Protein 2P3F (pdb70)

Sequence (360 aa):
IVGGQECKDGECPWQALLINEENEGFCGGTILSEFYILTAAHCLYQAKRFKVRVGDRNTEQEEGGEAVHEVEVVIKHNRFTKETYDFDIAVLRLKTPITFRMNVAPACLPERDWAESTLMTQKTGIVSGFGRTHEKGRQSTRLKMLEVPYVDRNSCKLSSSFIITQNMFCAGYDTKQEDACQGDSGGPHVTRFKDTYFVTGIVSWGEGCARKGKYGIYTKVTAFLKWIDRSMKTRLCSLDNGDCDQFCHEEQNSVVCSCARGYTLADNGKACIPTGPYPCGKQTLEYPECGENEWLDDCGTQKPCEAKCNEEPPEEEDPICRSRGCLLPPACVCKDGFYRDTVIGDCVREEECDQHEIIH

B-factor: mean 32.91, std 21.85, range [10.0, 100.0]

Foldseek 3Di:
DADDFFQPWLRQAQKKFKADPVRDGFEIWGNAFFFKTKFFLPSCPVPDFIWMWGQDFFQVDDDPRIDIFGFPDKARPVVADPVARFSRIIMTTTPGTDDADTSHDGAAADDLVCCVPPFLPDQWWKAKFQQAHFLPGGGHRGIGIHIWGFADVVLQVVLDPGDDDPQKGWIHDLADQDAGYGSRGGTFGWTDDPPGTHGQWTQTAWDGGNPHSHTGMTGGVSVCSVVVVVSVVVD/DCPVPNLLAPDNWDDDPNHTAHDDDPQWGADPVRRYTHRPDDCRPDDDPVD/DDDDDDFWAKDQQPLQQQQAQAQVHDDDPDGDCSNVDPDSHHGIDTHGDPQFHQQPPVRGTHHRVPNDDDDDDD

Structure (mmCIF, N/CA/C/O backbone):
data_2P3F
#
_entry.id   2P3F
#
_cell.length_a   137.170
_cell.length_b   137.170
_cell.length_c   167.670
_cell.angle_alpha   90.00
_cell.angle_beta   90.00
_cell.angle_gamma   120.00
#
_symmetry.space_group_name_H-M   'P 61 2 2'
#
loop_
_entity.id
_entity.type
_entity.pdbx_description
1 polymer 'Coagulation factor X'
2 polymer 'Coagulation factor X'
3 polymer 'Anti-coagulant protein 5'
4 non-polymer 'SODIUM ION'
5 water water
#
loop_
_atom_site.group_PDB
_atom_site.id
_atom_site.type_symbol
_atom_site.label_atom_id
_atom_site.label_alt_id
_atom_site.label_comp_id
_atom_site.label_asym_id
_atom_site.label_entity_id
_atom_site.label_seq_id
_atom_site.pdbx_PDB_ins_code
_atom_site.Cartn_x
_atom_site.Cartn_y
_atom_site.Cartn_z
_atom_site.occupancy
_atom_site.B_iso_or_equiv
_atom_site.auth_seq_id
_atom_site.auth_comp_id
_atom_site.auth_asym_id
_atom_site.auth_atom_id
_atom_site.pdbx_PDB_model_num
ATOM 1 N N . ILE A 1 1 ? 48.740 61.178 77.494 1.00 15.02 16 ILE H N 1
ATOM 2 C CA . ILE A 1 1 ? 49.280 60.299 76.368 1.00 11.09 16 ILE H CA 1
ATOM 3 C C . ILE A 1 1 ? 48.242 60.094 75.246 1.00 10.00 16 ILE H C 1
ATOM 4 O O . ILE A 1 1 ? 47.072 60.192 75.489 1.00 10.00 16 ILE H O 1
ATOM 9 N N . VAL A 1 2 ? 48.648 59.855 74.008 1.00 11.39 17 VAL H N 1
ATOM 10 C CA . VAL A 1 2 ? 47.634 59.567 72.969 1.00 12.61 17 VAL H CA 1
ATOM 11 C C . VAL A 1 2 ? 47.706 58.073 72.594 1.00 14.97 17 VAL H C 1
ATOM 12 O O . VAL A 1 2 ? 48.547 57.604 71.755 1.00 10.54 17 VAL H O 1
ATOM 16 N N . GLY A 1 3 ? 46.831 57.333 73.278 1.00 15.88 18 GLY H N 1
ATOM 17 C CA . GLY A 1 3 ? 46.710 55.923 73.062 1.00 16.64 18 GLY H CA 1
ATOM 18 C C . GLY A 1 3 ? 47.823 55.008 73.509 1.00 19.83 18 GLY H C 1
ATOM 19 O O . GLY A 1 3 ? 48.873 54.912 72.846 1.00 26.96 18 GLY H O 1
ATOM 20 N N . GLY A 1 4 ? 47.598 54.314 74.610 1.00 12.92 19 GLY H N 1
ATOM 21 C CA . GLY A 1 4 ? 48.581 53.368 75.070 1.00 14.45 19 GLY H CA 1
ATOM 22 C C . GLY A 1 4 ? 47.735 52.587 76.033 1.00 16.78 19 GLY H C 1
ATOM 23 O O . GLY A 1 4 ? 46.945 51.718 75.621 1.00 22.41 19 GLY H O 1
ATOM 24 N N . GLN A 1 5 ? 47.830 52.902 77.312 1.00 11.71 20 GLN H N 1
ATOM 25 C CA . GLN A 1 5 ? 47.018 52.165 78.238 1.00 13.34 20 GLN H CA 1
ATOM 26 C C . GLN A 1 5 ? 47.306 52.649 79.626 1.00 18.44 20 GLN H C 1
ATOM 27 O O . GLN A 1 5 ? 48.367 53.243 79.859 1.00 22.67 20 GLN H O 1
ATOM 33 N N . GLU A 1 6 ? 46.391 52.418 80.557 1.00 16.84 21 GLU H N 1
ATOM 34 C CA . GLU A 1 6 ? 46.661 52.857 81.892 1.00 17.53 21 GLU H CA 1
ATOM 35 C C . GLU A 1 6 ? 47.751 51.976 82.402 1.00 17.47 21 GLU H C 1
ATOM 36 O O . GLU A 1 6 ? 47.852 50.827 81.992 1.00 17.11 21 GLU H O 1
ATOM 42 N N . CYS A 1 7 ? 48.581 52.537 83.278 1.00 17.64 22 CYS H N 1
ATOM 43 C CA . CYS A 1 7 ? 49.662 51.820 83.922 1.00 16.82 22 CYS H CA 1
ATOM 44 C C . CYS A 1 7 ? 48.937 51.033 84.932 1.00 17.92 22 CYS H C 1
ATOM 45 O O . CYS A 1 7 ? 48.143 51.605 85.666 1.00 22.27 22 CYS H O 1
ATOM 48 N N . LYS A 1 8 ? 49.186 49.744 85.013 1.00 18.31 23 LYS H N 1
ATOM 49 C CA . LYS A 1 8 ? 48.489 48.994 86.015 1.00 20.92 23 LYS H CA 1
ATOM 50 C C . LYS A 1 8 ? 49.108 49.372 87.363 1.00 19.20 23 LYS H C 1
ATOM 51 O O . LYS A 1 8 ? 50.096 50.111 87.414 1.00 19.18 23 LYS H O 1
ATOM 57 N N . ASP A 1 9 ? 48.535 48.921 88.466 1.00 18.86 24 ASP H N 1
ATOM 58 C CA . ASP A 1 9 ? 49.117 49.287 89.740 1.00 21.72 24 ASP H CA 1
ATOM 59 C C . ASP A 1 9 ? 50.517 48.693 89.837 1.00 20.14 24 ASP H C 1
ATOM 60 O O . ASP A 1 9 ? 50.741 47.546 89.422 1.00 19.46 24 ASP H O 1
ATOM 65 N N . GLY A 1 10 ? 51.467 49.461 90.363 1.00 17.19 25 GLY H N 1
ATOM 66 C CA . GLY A 1 10 ? 52.819 48.937 90.456 1.00 17.56 25 GLY H CA 1
ATOM 67 C C . GLY A 1 10 ? 53.600 49.207 89.178 1.00 19.86 25 GLY H C 1
ATOM 68 O O . GLY A 1 10 ? 54.817 49.383 89.192 1.00 18.58 25 GLY H O 1
ATOM 69 N N . GLU A 1 11 ? 52.887 49.263 88.061 1.00 22.63 26 GLU H N 1
ATOM 70 C CA . GLU A 1 11 ? 53.477 49.527 86.733 1.00 23.38 26 GLU H CA 1
ATOM 71 C C . GLU A 1 11 ? 54.341 50.774 86.435 1.00 21.49 26 GLU H C 1
ATOM 72 O O . GLU A 1 11 ? 55.411 50.616 85.864 1.00 19.39 26 GLU H O 1
ATOM 78 N N . CYS A 1 12 ? 53.851 51.991 86.742 1.00 18.41 27 CYS H N 1
ATOM 79 C CA . CYS A 1 12 ? 54.606 53.235 86.480 1.00 13.18 27 CYS H CA 1
ATOM 80 C C . CYS A 1 12 ? 54.957 54.002 87.769 1.00 13.47 27 CYS H C 1
ATOM 81 O O . CYS A 1 12 ? 54.645 55.174 87.925 1.00 12.59 27 CYS H O 1
ATOM 84 N N . PRO A 1 13 ? 55.703 53.355 88.671 1.00 14.22 28 PRO H N 1
ATOM 85 C CA . PRO A 1 13 ? 56.061 53.973 89.935 1.00 10.81 28 PRO H CA 1
ATOM 86 C C . PRO A 1 13 ? 57.006 55.152 89.941 1.00 11.42 28 PRO H C 1
ATOM 87 O O . PRO A 1 13 ? 57.029 55.878 90.905 1.00 16.01 28 PRO H O 1
ATOM 91 N N . TRP A 1 14 ? 57.792 55.386 88.909 1.00 11.24 29 TRP H N 1
ATOM 92 C CA . TRP A 1 14 ? 58.698 56.512 88.991 1.00 10.00 29 TRP H CA 1
ATOM 93 C C . TRP A 1 14 ? 58.024 57.726 88.509 1.00 10.00 29 TRP H C 1
ATOM 94 O O . TRP A 1 14 ? 58.586 58.782 88.459 1.00 12.86 29 TRP H O 1
ATOM 105 N N . GLN A 1 15 ? 56.773 57.584 88.174 1.00 11.02 30 GLN H N 1
ATOM 106 C CA . GLN A 1 15 ? 56.012 58.720 87.664 1.00 14.45 30 GLN H CA 1
ATOM 107 C C . GLN A 1 15 ? 55.717 59.824 88.691 1.00 12.29 30 GLN H C 1
ATOM 108 O O . GLN A 1 15 ? 55.296 59.522 89.779 1.00 18.89 30 GLN H O 1
ATOM 114 N N . ALA A 1 16 ? 55.932 61.088 88.371 1.00 10.00 31 ALA H N 1
ATOM 115 C CA . ALA A 1 16 ? 55.603 62.157 89.318 1.00 10.53 31 ALA H CA 1
ATOM 116 C C . ALA A 1 16 ? 54.729 63.138 88.562 1.00 14.70 31 ALA H C 1
ATOM 117 O O . ALA A 1 16 ? 54.841 63.261 87.313 1.00 15.82 31 ALA H O 1
ATOM 119 N N . LEU A 1 17 ? 53.856 63.834 89.298 1.00 13.35 32 LEU H N 1
ATOM 120 C CA . LEU A 1 17 ? 52.977 64.820 88.696 1.00 11.44 32 LEU H CA 1
ATOM 121 C C . LEU A 1 17 ? 53.284 66.144 89.353 1.00 13.11 32 LEU H C 1
ATOM 122 O O . LEU A 1 17 ? 53.272 66.237 90.568 1.00 15.70 32 LEU H O 1
ATOM 127 N N . LEU A 1 18 ? 53.629 67.157 88.573 1.00 14.88 33 LEU H N 1
ATOM 128 C CA . LEU A 1 18 ? 53.872 68.468 89.148 1.00 16.75 33 LEU H CA 1
ATOM 129 C C . LEU A 1 18 ? 52.494 69.059 89.225 1.00 20.27 33 LEU H C 1
ATOM 130 O O . LEU A 1 18 ? 51.767 68.913 88.269 1.00 22.50 33 LEU H O 1
ATOM 135 N N . ILE A 1 19 ? 52.099 69.687 90.337 1.00 23.54 34 ILE H N 1
ATOM 136 C CA . ILE A 1 19 ? 50.762 70.329 90.365 1.00 25.33 34 ILE H CA 1
ATOM 137 C C . ILE A 1 19 ? 50.705 71.820 90.762 1.00 25.49 34 ILE H C 1
ATOM 138 O O . ILE A 1 19 ? 51.438 72.266 91.628 1.00 27.38 34 ILE H O 1
ATOM 143 N N . ASN A 1 20 ? 49.830 72.570 90.093 1.00 29.53 35 ASN H N 1
ATOM 144 C CA . ASN A 1 20 ? 49.623 74.018 90.310 1.00 33.31 35 ASN H CA 1
ATOM 145 C C . ASN A 1 20 ? 48.941 74.299 91.626 1.00 37.60 35 ASN H C 1
ATOM 146 O O . ASN A 1 20 ? 48.447 73.385 92.325 1.00 35.16 35 ASN H O 1
ATOM 151 N N . GLU A 1 21 ? 48.845 75.599 91.894 1.00 43.43 36 GLU H N 1
ATOM 152 C CA . GLU A 1 21 ? 48.239 76.093 93.127 1.00 50.82 36 GLU H CA 1
ATOM 153 C C . GLU A 1 21 ? 46.770 75.658 93.254 1.00 48.55 36 GLU H C 1
ATOM 154 O O . GLU A 1 21 ? 46.132 75.894 94.287 1.00 50.32 36 GLU H O 1
ATOM 160 N N . GLU A 1 22 ? 46.245 75.011 92.221 1.00 44.46 37 GLU H N 1
ATOM 161 C CA . GLU A 1 22 ? 44.862 74.579 92.238 1.00 44.41 37 GLU H CA 1
ATOM 162 C C . GLU A 1 22 ? 44.811 73.091 92.148 1.00 41.60 37 GLU H C 1
ATOM 163 O O . GLU A 1 22 ? 43.753 72.516 91.870 1.00 39.81 37 GLU H O 1
ATOM 169 N N . ASN A 1 23 ? 45.960 72.461 92.351 1.00 37.41 38 ASN H N 1
ATOM 170 C CA . ASN A 1 23 ? 46.016 71.014 92.274 1.00 35.35 38 ASN H CA 1
ATOM 171 C C . ASN A 1 23 ? 45.787 70.423 90.916 1.00 32.98 38 ASN H C 1
ATOM 172 O O . ASN A 1 23 ? 45.361 69.277 90.752 1.00 34.79 38 ASN H O 1
ATOM 177 N N . GLU A 1 24 ? 46.102 71.202 89.921 1.00 27.67 39 GLU H N 1
ATOM 178 C CA . GLU A 1 24 ? 45.926 70.679 88.645 1.00 27.84 39 GLU H CA 1
ATOM 179 C C . GLU A 1 24 ? 47.301 70.279 88.151 1.00 25.43 39 GLU H C 1
ATOM 180 O O . GLU A 1 24 ? 48.273 71.010 88.268 1.00 21.30 39 GLU H O 1
ATOM 186 N N . GLY A 1 25 ? 47.401 69.067 87.643 1.00 25.02 40 GLY H N 1
ATOM 187 C CA . GLY A 1 25 ? 48.681 68.647 87.138 1.00 24.92 40 GLY H CA 1
ATOM 188 C C . GLY A 1 25 ? 48.985 69.392 85.851 1.00 22.75 40 GLY H C 1
ATOM 189 O O . GLY A 1 25 ? 48.133 69.521 84.983 1.00 28.71 40 GLY H O 1
ATOM 190 N N . PHE A 1 26 ? 50.217 69.851 85.710 1.00 20.94 41 PHE H N 1
ATOM 191 C CA . PHE A 1 26 ? 50.625 70.587 84.533 1.00 17.30 41 PHE H CA 1
ATOM 192 C C . PHE A 1 26 ? 51.907 70.058 83.902 1.00 14.60 41 PHE H C 1
ATOM 193 O O . PHE A 1 26 ? 52.402 70.602 82.927 1.00 16.12 41 PHE H O 1
ATOM 201 N N . CYS A 1 27 ? 52.436 68.992 84.460 1.00 13.61 42 CYS H N 1
ATOM 202 C CA . CYS A 1 27 ? 53.666 68.431 83.968 1.00 11.04 42 CYS H CA 1
ATOM 203 C C . CYS A 1 27 ? 54.055 67.210 84.707 1.00 10.00 42 CYS H C 1
ATOM 204 O O . CYS A 1 27 ? 53.482 66.896 85.720 1.00 10.00 42 CYS H O 1
ATOM 207 N N . GLY A 1 28 ? 55.082 66.540 84.259 1.00 10.00 43 GLY H N 1
ATOM 208 C CA . GLY A 1 28 ? 55.376 65.356 84.998 1.00 10.00 43 GLY H CA 1
ATOM 209 C C . GLY A 1 28 ? 56.748 65.435 85.532 1.00 13.62 43 GLY H C 1
ATOM 210 O O . GLY A 1 28 ? 57.387 66.501 85.466 1.00 17.85 43 GLY H O 1
ATOM 211 N N . GLY A 1 29 ? 57.187 64.301 86.055 1.00 10.00 44 GLY H N 1
ATOM 212 C CA . GLY A 1 29 ? 58.507 64.206 86.590 1.00 10.00 44 GLY H CA 1
ATOM 213 C C . GLY A 1 29 ? 58.808 62.742 86.828 1.00 13.68 44 GLY H C 1
ATOM 214 O O . GLY A 1 29 ? 57.915 61.913 87.050 1.00 13.97 44 GLY H O 1
ATOM 215 N N . THR A 1 30 ? 60.092 62.412 86.783 1.00 15.82 45 THR H N 1
ATOM 216 C CA . THR A 1 30 ? 60.536 61.060 87.043 1.00 14.89 45 THR H CA 1
ATOM 217 C C . THR A 1 30 ? 61.200 61.121 88.424 1.00 11.82 45 THR H C 1
ATOM 218 O O . THR A 1 30 ? 61.996 62.005 88.677 1.00 13.13 45 THR H O 1
ATOM 222 N N . ILE A 1 31 ? 60.807 60.206 89.300 1.00 10.19 46 ILE H N 1
ATOM 223 C CA . ILE A 1 31 ? 61.336 60.070 90.643 1.00 12.35 46 ILE H CA 1
ATOM 224 C C . ILE A 1 31 ? 62.693 59.404 90.591 1.00 13.13 46 ILE H C 1
ATOM 225 O O . ILE A 1 31 ? 62.787 58.200 90.348 1.00 13.09 46 ILE H O 1
ATOM 230 N N . LEU A 1 32 ? 63.723 60.189 90.884 1.00 14.07 47 LEU H N 1
ATOM 231 C CA . LEU A 1 32 ? 65.098 59.757 90.814 1.00 14.49 47 LEU H CA 1
ATOM 232 C C . LEU A 1 32 ? 65.587 59.157 92.102 1.00 18.17 47 LEU H C 1
ATOM 233 O O . LEU A 1 32 ? 66.421 58.253 92.088 1.00 18.82 47 LEU H O 1
ATOM 238 N N . SER A 1 33 ? 65.055 59.659 93.212 1.00 21.14 48 SER H N 1
ATOM 239 C CA . SER A 1 33 ? 65.439 59.204 94.556 1.00 25.73 48 SER H CA 1
ATOM 240 C C . SER A 1 33 ? 64.523 59.858 95.585 1.00 27.51 48 SER H C 1
ATOM 241 O O . SER A 1 33 ? 63.719 60.698 95.235 1.00 32.31 48 SER H O 1
ATOM 244 N N . GLU A 1 34 ? 64.652 59.528 96.858 1.00 30.43 49 GLU H N 1
ATOM 245 C CA . GLU A 1 34 ? 63.728 60.105 97.829 1.00 31.12 49 GLU H CA 1
ATOM 246 C C . GLU A 1 34 ? 63.592 61.597 97.805 1.00 26.81 49 GLU H C 1
ATOM 247 O O . GLU A 1 34 ? 62.510 62.047 98.081 1.00 28.20 49 GLU H O 1
ATOM 253 N N . PHE A 1 35 ? 64.633 62.375 97.495 1.00 20.73 50 PHE H N 1
ATOM 254 C CA . PHE A 1 35 ? 64.447 63.837 97.486 1.00 21.05 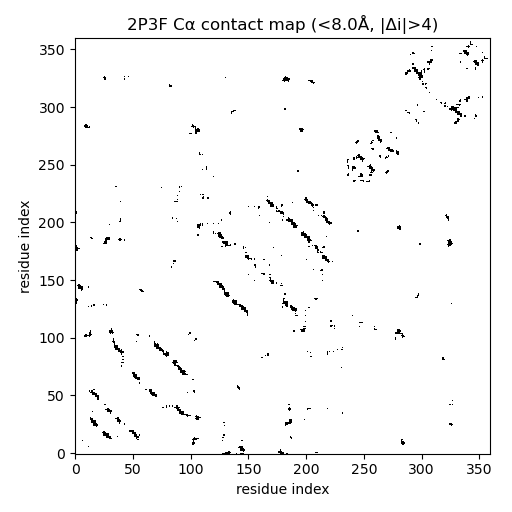50 PHE H CA 1
ATOM 255 C C . PHE A 1 35 ? 64.497 64.461 96.132 1.00 23.75 50 PHE H C 1
ATOM 256 O O . PHE A 1 35 ? 64.459 65.689 96.050 1.00 23.61 50 PHE H O 1
ATOM 264 N N . TYR A 1 36 ? 64.579 63.663 95.070 1.00 23.42 51 TYR H N 1
ATOM 265 C CA . TYR A 1 36 ? 64.742 64.251 93.734 1.00 22.99 51 TYR H CA 1
ATOM 266 C C . TYR A 1 36 ? 63.812 63.895 92.587 1.00 21.87 51 TYR H C 1
ATOM 267 O O . TYR A 1 36 ? 63.523 62.733 92.340 1.00 23.89 51 TYR H O 1
ATOM 276 N N . ILE A 1 37 ? 63.361 64.909 91.861 1.00 19.12 52 ILE H N 1
ATOM 277 C CA . ILE A 1 37 ? 62.473 64.675 90.744 1.00 15.49 52 ILE H CA 1
ATOM 278 C C . ILE A 1 37 ? 63.065 65.294 89.512 1.00 13.60 52 ILE H C 1
ATOM 279 O O . ILE A 1 37 ? 63.540 66.407 89.571 1.00 16.34 52 ILE H O 1
ATOM 284 N N . LEU A 1 38 ? 63.059 64.562 88.405 1.00 12.44 53 LEU H N 1
ATOM 285 C CA . LEU A 1 38 ? 63.625 65.025 87.144 1.00 11.85 53 LEU H CA 1
ATOM 286 C C . LEU A 1 38 ? 62.448 65.558 86.317 1.00 14.23 53 LEU H C 1
ATOM 287 O O . LEU A 1 38 ? 61.467 64.835 86.143 1.00 19.94 53 LEU H O 1
ATOM 292 N N . THR A 1 39 ? 62.495 66.804 85.831 1.00 11.43 54 THR H N 1
ATOM 293 C CA . THR A 1 39 ? 61.390 67.317 85.026 1.00 10.00 54 THR H CA 1
ATOM 294 C C . THR A 1 39 ? 61.941 68.120 83.842 1.00 11.74 54 THR H C 1
ATOM 295 O O . THR A 1 39 ? 63.136 68.041 83.553 1.00 10.00 54 THR H O 1
ATOM 299 N N . ALA A 1 40 ? 61.083 68.832 83.102 1.00 13.19 55 ALA H N 1
ATOM 300 C CA . ALA A 1 40 ? 61.575 69.598 81.956 1.00 11.41 55 ALA H CA 1
ATOM 301 C C . ALA A 1 40 ? 61.676 71.011 82.396 1.00 13.48 55 ALA H C 1
ATOM 302 O O . ALA A 1 40 ? 60.731 71.565 82.984 1.00 10.45 55 ALA H O 1
ATOM 304 N N . ALA A 1 41 ? 62.865 71.561 82.152 1.00 16.24 56 ALA H N 1
ATOM 305 C CA . ALA A 1 41 ? 63.210 72.923 82.510 1.00 14.65 56 ALA H CA 1
ATOM 306 C C . ALA A 1 41 ? 61.975 73.789 82.294 1.00 17.54 56 ALA H C 1
ATOM 307 O O . ALA A 1 41 ? 61.497 74.452 83.238 1.00 21.30 56 ALA H O 1
ATOM 309 N N . HIS A 1 42 ? 61.441 73.720 81.061 1.00 14.42 57 HIS H N 1
ATOM 310 C CA . HIS A 1 42 ? 60.327 74.523 80.626 1.00 10.00 57 HIS H CA 1
ATOM 311 C C . HIS A 1 42 ? 59.002 74.385 81.251 1.00 10.34 57 HIS H C 1
ATOM 312 O O . HIS A 1 42 ? 58.185 75.202 81.054 1.00 12.90 57 HIS H O 1
ATOM 319 N N . CYS A 1 43 ? 58.738 73.366 82.026 1.00 17.19 58 CYS H N 1
ATOM 320 C CA . CYS A 1 43 ? 57.421 73.291 82.671 1.00 17.36 58 CYS H CA 1
ATOM 321 C C . CYS A 1 43 ? 57.405 74.349 83.753 1.00 22.62 58 CYS H C 1
ATOM 322 O O . CYS A 1 43 ? 56.365 74.723 84.258 1.00 23.74 58 CYS H O 1
ATOM 325 N N . LEU A 1 44 ? 58.583 74.836 84.093 1.00 28.65 59 LEU H N 1
ATOM 326 C CA . LEU A 1 44 ? 58.712 75.761 85.170 1.00 38.79 59 LEU H CA 1
ATOM 327 C C . LEU A 1 44 ? 59.120 77.145 84.726 1.00 50.00 59 LEU H C 1
ATOM 328 O O . LEU A 1 44 ? 60.064 77.718 85.248 1.00 52.63 59 LEU H O 1
ATOM 333 N N . TYR A 1 45 ? 58.423 77.712 83.764 1.00 62.43 60 TYR H N 1
ATOM 334 C CA . TYR A 1 45 ? 58.801 79.051 83.346 1.00 74.18 60 TYR H CA 1
ATOM 335 C C . TYR A 1 45 ? 57.744 80.053 83.802 1.00 78.91 60 TYR H C 1
ATOM 336 O O . TYR A 1 45 ? 58.044 81.241 83.975 1.00 82.14 60 TYR H O 1
ATOM 345 N N . GLN A 1 46 ? 56.509 79.587 84.005 1.00 82.36 61 GLN H N 1
ATOM 346 C CA . GLN A 1 46 ? 55.463 80.504 84.452 1.00 84.97 61 GLN H CA 1
ATOM 347 C C . GLN A 1 46 ? 55.874 81.136 85.800 1.00 85.28 61 GLN H C 1
ATOM 348 O O . GLN A 1 46 ? 55.502 82.275 86.104 1.00 85.94 61 GLN H O 1
ATOM 354 N N . ALA A 1 47 A 56.640 80.379 86.591 1.00 86.88 61 ALA H N 1
ATOM 355 C CA . ALA A 1 47 A 57.163 80.802 87.896 1.00 86.70 61 ALA H CA 1
ATOM 356 C C . ALA A 1 47 A 56.352 80.585 89.187 1.00 86.06 61 ALA H C 1
ATOM 357 O O . ALA A 1 47 A 56.966 80.305 90.209 1.00 87.67 61 ALA H O 1
ATOM 359 N N . LYS A 1 48 ? 55.019 80.705 89.182 1.00 83.80 62 LYS H N 1
ATOM 360 C CA . LYS A 1 48 ? 54.252 80.523 90.438 1.00 80.90 62 LYS H CA 1
ATOM 361 C C . LYS A 1 48 ? 54.528 79.187 91.134 1.00 75.67 62 LYS H C 1
ATOM 362 O O . LYS A 1 48 ? 54.997 78.239 90.489 1.00 76.29 62 LYS H O 1
ATOM 368 N N . ARG A 1 49 ? 54.231 79.125 92.437 1.00 67.79 63 ARG H N 1
ATOM 369 C CA . ARG A 1 49 ? 54.447 77.922 93.252 1.00 62.07 63 ARG H CA 1
ATOM 370 C C . ARG A 1 49 ? 53.757 76.700 92.707 1.00 54.86 63 ARG H C 1
ATOM 371 O O . ARG A 1 49 ? 52.720 76.813 92.073 1.00 57.28 63 ARG H O 1
ATOM 379 N N . PHE A 1 50 ? 54.333 75.529 92.970 1.00 46.26 64 PHE H N 1
ATOM 380 C CA . PHE A 1 50 ? 53.778 74.249 92.527 1.00 34.42 64 PHE H CA 1
ATOM 381 C C . PHE A 1 50 ? 54.302 73.171 93.406 1.00 30.68 64 PHE H C 1
ATOM 382 O O . PHE A 1 50 ? 55.348 73.346 94.015 1.00 32.73 64 PHE H O 1
ATOM 390 N N . LYS A 1 51 ? 53.604 72.049 93.449 1.00 28.33 65 LYS H N 1
ATOM 391 C CA . LYS A 1 51 ? 54.037 70.927 94.280 1.00 29.19 65 LYS H CA 1
ATOM 392 C C . LYS A 1 51 ? 54.316 69.638 93.496 1.00 26.34 65 LYS H C 1
ATOM 393 O O . LYS A 1 51 ? 54.446 69.655 92.263 1.00 24.93 65 LYS H O 1
ATOM 399 N N . VAL A 1 52 ? 54.432 68.529 94.222 1.00 21.94 66 VAL H N 1
ATOM 400 C CA . VAL A 1 52 ? 54.723 67.263 93.581 1.00 16.61 66 VAL H CA 1
ATOM 401 C C . VAL A 1 52 ? 53.955 66.093 94.167 1.00 16.93 66 VAL H C 1
ATOM 402 O O . VAL A 1 52 ? 54.042 65.817 95.362 1.00 14.98 66 VAL H O 1
ATOM 406 N N . ARG A 1 53 ? 53.223 65.400 93.304 1.00 11.83 67 ARG H N 1
ATOM 407 C CA . ARG A 1 53 ? 52.450 64.291 93.751 1.00 13.55 67 ARG H CA 1
ATOM 408 C C . ARG A 1 53 ? 52.915 62.980 93.147 1.00 15.84 67 ARG H C 1
ATOM 409 O O . ARG A 1 53 ? 52.837 62.689 91.946 1.00 20.88 67 ARG H O 1
ATOM 417 N N . VAL A 1 54 ? 53.424 62.168 94.026 1.00 14.45 68 VAL H N 1
ATOM 418 C CA . VAL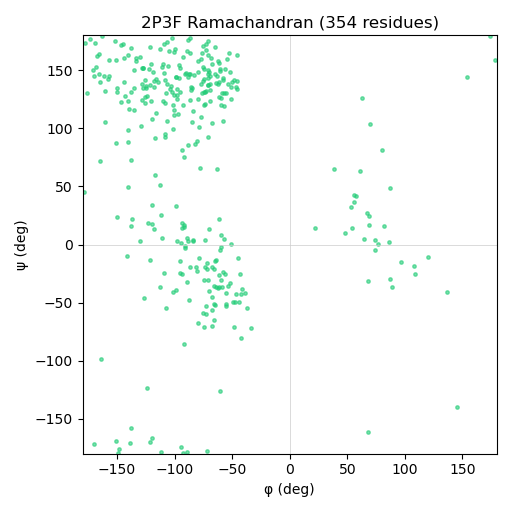 A 1 54 ? 53.887 60.898 93.625 1.00 13.60 68 VAL H CA 1
ATOM 419 C C . VAL A 1 54 ? 52.759 59.976 93.993 1.00 12.12 68 VAL H C 1
ATOM 420 O O . VAL A 1 54 ? 51.864 60.357 94.703 1.00 11.85 68 VAL H O 1
ATOM 424 N N . GLY A 1 55 ? 52.807 58.749 93.531 1.00 14.85 69 GLY H N 1
ATOM 425 C CA . GLY A 1 55 ? 51.750 57.833 93.888 1.00 19.35 69 GLY H CA 1
ATOM 426 C C . GLY A 1 55 ? 50.359 57.950 93.261 1.00 23.35 69 GLY H C 1
ATOM 427 O O . GLY A 1 55 ? 49.544 57.053 93.513 1.00 25.50 69 GLY H O 1
ATOM 428 N N . ASP A 1 56 ? 50.053 58.966 92.432 1.00 25.08 70 ASP H N 1
ATOM 429 C CA . ASP A 1 56 ? 48.679 59.056 91.899 1.00 25.40 70 ASP H CA 1
ATOM 430 C C . ASP A 1 56 ? 48.354 58.231 90.698 1.00 27.27 70 ASP H C 1
ATOM 431 O O . ASP A 1 56 ? 49.191 58.033 89.835 1.00 28.63 70 ASP H O 1
ATOM 436 N N . ARG A 1 57 ? 47.120 57.749 90.642 1.00 30.73 71 ARG H N 1
ATOM 437 C CA . ARG A 1 57 ? 46.695 56.939 89.508 1.00 33.44 71 ARG H CA 1
ATOM 438 C C . ARG A 1 57 ? 45.428 57.509 88.899 1.00 32.19 71 ARG H C 1
ATOM 439 O O . ARG A 1 57 ? 45.308 57.601 87.682 1.00 35.37 71 ARG H O 1
ATOM 447 N N . ASN A 1 58 ? 44.455 57.860 89.720 1.00 31.82 72 ASN H N 1
ATOM 448 C CA . ASN A 1 58 ? 43.296 58.510 89.143 1.00 30.09 72 ASN H CA 1
ATOM 449 C C . ASN A 1 58 ? 43.269 59.865 89.777 1.00 32.76 72 ASN H C 1
ATOM 450 O O . ASN A 1 58 ? 43.450 59.984 91.014 1.00 38.75 72 ASN H O 1
ATOM 455 N N . THR A 1 59 ? 43.035 60.880 88.961 1.00 31.34 73 THR H N 1
ATOM 456 C CA . THR A 1 59 ? 43.066 62.237 89.455 1.00 35.54 73 THR H CA 1
ATOM 457 C C . THR A 1 59 ? 41.754 62.815 89.837 1.00 40.98 73 THR H C 1
ATOM 458 O O . THR A 1 59 ? 41.712 63.879 90.449 1.00 39.28 73 THR H O 1
ATOM 462 N N . GLU A 1 60 ? 40.665 62.184 89.434 1.00 48.91 74 GLU H N 1
ATOM 463 C CA . GLU A 1 60 ? 39.417 62.759 89.836 1.00 57.54 74 GLU H CA 1
ATOM 464 C C . GLU A 1 60 ? 39.208 62.183 91.249 1.00 61.84 74 GLU H C 1
ATOM 465 O O . GLU A 1 60 ? 38.217 62.445 91.957 1.00 64.77 74 GLU H O 1
ATOM 471 N N . GLN A 1 61 ? 40.191 61.422 91.700 1.00 64.80 75 GLN H N 1
ATOM 472 C CA . GLN A 1 61 ? 40.043 60.923 93.026 1.00 67.61 75 GLN H CA 1
ATOM 473 C C . GLN A 1 61 ? 41.296 60.671 93.827 1.00 68.67 75 GLN H C 1
ATOM 474 O O . GLN A 1 61 ? 42.322 60.141 93.340 1.00 67.60 75 GLN H O 1
ATOM 480 N N . GLU A 1 62 ? 41.188 61.139 95.070 1.00 70.54 76 GLU H N 1
ATOM 481 C CA . GLU A 1 62 ? 42.211 60.980 96.097 1.00 72.14 76 GLU H CA 1
ATOM 482 C C . GLU A 1 62 ? 41.793 59.627 96.643 1.00 67.64 76 GLU H C 1
ATOM 483 O O . GLU A 1 62 ? 40.612 59.315 96.660 1.00 68.56 76 GLU H O 1
ATOM 489 N N . GLU A 1 63 ? 42.724 58.810 97.085 1.00 64.18 77 GLU H N 1
ATOM 490 C CA . GLU A 1 63 ? 42.288 57.533 97.582 1.00 62.67 77 GLU H CA 1
ATOM 491 C C . GLU A 1 63 ? 43.451 56.749 98.065 1.00 61.62 77 GLU H C 1
ATOM 492 O O . GLU A 1 63 ? 43.542 55.570 97.744 1.00 61.22 77 GLU H O 1
ATOM 498 N N . GLY A 1 64 ? 44.333 57.407 98.824 1.00 59.79 78 GLY H N 1
ATOM 499 C CA . GLY A 1 64 ? 45.513 56.748 99.360 1.00 58.75 78 GLY H CA 1
ATOM 500 C C . GLY A 1 64 ? 46.543 56.192 98.366 1.00 58.72 78 GLY H C 1
ATOM 501 O O . GLY A 1 64 ? 46.239 55.386 97.473 1.00 61.71 78 GLY H O 1
ATOM 502 N N . GLY A 1 65 ? 47.792 56.603 98.526 1.00 53.49 79 GLY H N 1
ATOM 503 C CA . GLY A 1 65 ? 48.824 56.121 97.629 1.00 46.40 79 GLY H CA 1
ATOM 504 C C . GLY A 1 65 ? 49.593 57.366 97.330 1.00 42.08 79 GLY H C 1
ATOM 505 O O . GLY A 1 65 ? 50.828 57.394 97.295 1.00 42.87 79 GLY H O 1
ATOM 506 N N . GLU A 1 66 ? 48.804 58.414 97.151 1.00 35.62 80 GLU H N 1
ATOM 507 C CA . GLU A 1 66 ? 49.292 59.731 96.862 1.00 30.28 80 GLU H CA 1
ATOM 508 C C . GLU A 1 66 ? 50.106 60.363 97.973 1.00 28.01 80 GLU H C 1
ATOM 509 O O . GLU A 1 66 ? 50.131 59.887 99.130 1.00 29.99 80 GLU H O 1
ATOM 515 N N . ALA A 1 67 ? 50.728 61.483 97.629 1.00 22.88 81 ALA H N 1
ATOM 516 C CA . ALA A 1 67 ? 51.486 62.215 98.598 1.00 19.14 81 ALA H CA 1
ATOM 517 C C . ALA A 1 67 ? 51.949 63.437 97.915 1.00 20.04 81 ALA H C 1
ATOM 518 O O . ALA A 1 67 ? 52.483 63.305 96.830 1.00 19.62 81 ALA H O 1
ATOM 520 N N . VAL A 1 68 ? 51.761 64.623 98.506 1.00 23.57 82 VAL H N 1
ATOM 521 C CA . VAL A 1 68 ? 52.280 65.835 97.835 1.00 29.92 82 VAL H CA 1
ATOM 522 C C . VAL A 1 68 ? 53.611 66.368 98.391 1.00 29.38 82 VAL H C 1
ATOM 523 O O . VAL A 1 68 ? 53.694 66.793 99.522 1.00 28.30 82 VAL H O 1
ATOM 527 N N . HIS A 1 69 ? 54.667 66.368 97.603 1.00 30.59 83 HIS H N 1
ATOM 528 C CA . HIS A 1 69 ? 55.896 66.845 98.182 1.00 31.63 83 HIS H CA 1
ATOM 529 C C . HIS A 1 69 ? 56.125 68.280 97.800 1.00 31.63 83 HIS H C 1
ATOM 530 O O . HIS A 1 69 ? 55.929 68.674 96.659 1.00 33.62 83 HIS H O 1
ATOM 537 N N . GLU A 1 70 ? 56.480 69.081 98.782 1.00 31.56 84 GLU H N 1
ATOM 538 C CA . GLU A 1 70 ? 56.710 70.472 98.527 1.00 32.05 84 GLU H CA 1
ATOM 539 C C . GLU A 1 70 ? 58.058 70.562 97.887 1.00 29.58 84 GLU H C 1
ATOM 540 O O . GLU A 1 70 ? 58.968 69.864 98.330 1.00 31.33 84 GLU H O 1
ATOM 546 N N . VAL A 1 71 ? 58.217 71.390 96.850 1.00 26.17 85 VAL H N 1
ATOM 547 C CA . VAL A 1 71 ? 59.555 71.514 96.235 1.00 21.73 85 VAL H CA 1
ATOM 548 C C . VAL A 1 71 ? 60.455 72.301 97.153 1.00 24.20 85 VAL H C 1
ATOM 549 O O . VAL A 1 71 ? 60.077 73.349 97.633 1.00 28.58 85 VAL H O 1
ATOM 553 N N . GLU A 1 72 ? 61.646 71.846 97.446 1.00 26.68 86 GLU H N 1
ATOM 554 C CA . GLU A 1 72 ? 62.411 72.721 98.288 1.00 28.37 86 GLU H CA 1
ATOM 555 C C . GLU A 1 72 ? 63.251 73.598 97.410 1.00 25.00 86 GLU H C 1
ATOM 556 O O . GLU A 1 72 ? 63.622 74.677 97.782 1.00 28.77 86 GLU H O 1
ATOM 562 N N . VAL A 1 73 ? 63.559 73.158 96.220 1.00 21.31 87 VAL H N 1
ATOM 563 C CA . VAL A 1 73 ? 64.401 74.008 95.420 1.00 24.73 87 VAL H CA 1
ATOM 564 C C . VAL A 1 73 ? 64.483 73.461 93.996 1.00 22.00 87 VAL H C 1
ATOM 565 O O . VAL A 1 73 ? 64.392 72.251 93.808 1.00 24.89 87 VAL H O 1
ATOM 569 N N . VAL A 1 74 ? 64.660 74.336 93.007 1.00 16.12 88 VAL H N 1
ATOM 570 C CA . VAL A 1 74 ? 64.675 73.848 91.685 1.00 14.26 88 VAL H CA 1
ATOM 571 C C . VAL A 1 74 ? 65.861 74.292 90.930 1.00 17.18 88 VAL H C 1
ATOM 572 O O . VAL A 1 74 ? 66.225 75.437 90.970 1.00 19.05 88 VAL H O 1
ATOM 576 N N . ILE A 1 75 ? 66.426 73.381 90.162 1.00 18.32 89 ILE H N 1
ATOM 577 C CA . ILE A 1 75 ? 67.609 73.689 89.414 1.00 19.72 89 ILE H CA 1
ATOM 578 C C . ILE A 1 75 ? 67.374 73.600 87.896 1.00 20.18 89 ILE H C 1
ATOM 579 O O . ILE A 1 75 ? 67.554 72.514 87.350 1.00 19.94 89 ILE H O 1
ATOM 584 N N . LYS A 1 76 ? 67.000 74.711 87.230 1.00 20.08 90 LYS H N 1
ATOM 585 C CA . LYS A 1 76 ? 66.759 74.739 85.763 1.00 20.42 90 LYS H CA 1
ATOM 586 C C . LYS A 1 76 ? 68.081 74.604 85.126 1.00 18.09 90 LYS H C 1
ATOM 587 O O . LYS A 1 76 ? 69.022 75.080 85.690 1.00 15.07 90 LYS H O 1
ATOM 593 N N . HIS A 1 77 ? 68.182 73.961 83.966 1.00 21.88 91 HIS H N 1
ATOM 594 C CA . HIS A 1 77 ? 69.499 73.868 83.336 1.00 27.08 91 HIS H CA 1
ATOM 595 C C . HIS A 1 77 ? 69.741 75.278 82.921 1.00 32.80 91 HIS H C 1
ATOM 596 O O . HIS A 1 77 ? 68.815 75.989 82.536 1.00 35.40 91 HIS H O 1
ATOM 603 N N . ASN A 1 78 ? 70.985 75.712 82.983 1.00 40.31 92 ASN H N 1
ATOM 604 C CA . ASN A 1 78 ? 71.254 77.093 82.605 1.00 42.91 92 ASN H CA 1
ATOM 605 C C . ASN A 1 78 ? 71.448 77.429 81.099 1.00 39.82 92 ASN H C 1
ATOM 606 O O . ASN A 1 78 ? 71.761 78.545 80.777 1.00 40.51 92 ASN H O 1
ATOM 611 N N . ARG A 1 79 ? 71.297 76.493 80.176 1.00 37.33 93 ARG H N 1
ATOM 612 C CA . ARG A 1 79 ? 71.450 76.857 78.776 1.00 34.34 93 ARG H CA 1
ATOM 613 C C . ARG A 1 79 ? 70.170 76.586 78.019 1.00 35.07 93 ARG H C 1
ATOM 614 O O . ARG A 1 79 ? 70.168 76.534 76.785 1.00 31.50 93 ARG H O 1
ATOM 622 N N . PHE A 1 80 ? 69.078 76.432 78.777 1.00 34.72 94 PHE H N 1
ATOM 623 C CA . PHE A 1 80 ? 67.766 76.162 78.200 1.00 34.73 94 PHE H CA 1
ATOM 624 C C . PHE A 1 80 ? 67.399 77.170 77.140 1.00 37.50 94 PHE H C 1
ATOM 625 O O . PHE A 1 80 ? 67.982 78.237 77.100 1.00 41.06 94 PHE H O 1
ATOM 633 N N . THR A 1 81 ? 66.390 76.893 76.320 1.00 37.80 95 THR H N 1
ATOM 634 C CA . THR A 1 81 ? 66.100 77.851 75.256 1.00 36.44 95 THR H CA 1
ATOM 635 C C . THR A 1 81 ? 64.664 77.888 74.843 1.00 30.28 95 THR H C 1
ATOM 636 O O . THR A 1 81 ? 64.294 77.229 73.889 1.00 29.24 95 THR H O 1
ATOM 640 N N . LYS A 1 82 ? 63.873 78.694 75.519 1.00 27.81 96 LYS H N 1
ATOM 641 C CA . LYS A 1 82 ? 62.436 78.761 75.253 1.00 29.00 96 LYS H CA 1
ATOM 642 C C . LYS A 1 82 ? 62.108 78.730 73.802 1.00 24.99 96 LYS H C 1
ATOM 643 O O . LYS A 1 82 ? 61.153 78.145 73.338 1.00 21.44 96 LYS H O 1
ATOM 649 N N . GLU A 1 83 ? 62.950 79.395 73.083 1.00 26.30 97 GLU H N 1
ATOM 650 C CA . GLU A 1 83 ? 62.784 79.505 71.680 1.00 29.22 97 GLU H CA 1
ATOM 651 C C . GLU A 1 83 ? 62.917 78.149 71.115 1.00 24.56 97 GLU H C 1
ATOM 652 O O . GLU A 1 83 ? 62.253 77.854 70.169 1.00 27.35 97 GLU H O 1
ATOM 658 N N . THR A 1 84 ? 63.791 77.314 71.650 1.00 23.18 98 THR H N 1
ATOM 659 C CA . THR A 1 84 ? 63.907 75.995 71.058 1.00 24.87 98 THR H CA 1
ATOM 660 C C . THR A 1 84 ? 64.025 74.786 71.951 1.00 27.48 98 THR H C 1
ATOM 661 O O . THR A 1 84 ? 64.370 73.679 71.496 1.00 28.05 98 THR H O 1
ATOM 665 N N . TYR A 1 85 ? 63.688 74.980 73.221 1.00 28.72 99 TYR H N 1
ATOM 666 C CA . TYR A 1 85 ? 63.699 73.868 74.146 1.00 25.88 99 TYR H CA 1
ATOM 667 C C . TYR A 1 85 ? 65.055 73.184 74.166 1.00 27.22 99 TYR H C 1
ATOM 668 O O . TYR A 1 85 ? 65.120 71.963 74.244 1.00 33.07 99 TYR H O 1
ATOM 677 N N . ASP A 1 86 ? 66.140 73.924 74.052 1.00 24.20 100 ASP H N 1
ATOM 678 C CA . ASP A 1 86 ? 67.377 73.221 74.107 1.00 21.63 100 ASP H CA 1
ATOM 679 C C . ASP A 1 86 ? 67.713 73.139 75.575 1.00 22.77 100 ASP H C 1
ATOM 680 O O . ASP A 1 86 ? 67.364 74.069 76.345 1.00 20.21 100 ASP H O 1
ATOM 685 N N . PHE A 1 87 ? 68.368 72.038 75.968 1.00 19.18 101 PHE H N 1
ATOM 686 C CA . PHE A 1 87 ? 68.668 71.843 77.368 1.00 18.15 101 PHE H CA 1
ATOM 687 C C . PHE A 1 87 ? 67.388 71.906 78.165 1.00 19.92 101 PHE H C 1
ATOM 688 O O . PHE A 1 87 ? 67.392 72.540 79.201 1.00 19.49 101 PHE H O 1
ATOM 696 N N . ASP A 1 88 ? 66.287 71.294 77.706 1.00 23.07 102 ASP H N 1
ATOM 697 C CA . ASP A 1 88 ? 65.001 71.329 78.462 1.00 20.80 102 ASP H CA 1
ATOM 698 C C . ASP A 1 88 ? 65.157 70.220 79.514 1.00 20.31 102 ASP H C 1
ATOM 699 O O . ASP A 1 88 ? 64.782 69.051 79.260 1.00 19.77 102 ASP H O 1
ATOM 704 N N . ILE A 1 89 ? 65.766 70.592 80.653 1.00 14.21 103 ILE H N 1
ATOM 705 C CA . ILE A 1 89 ? 66.034 69.676 81.738 1.00 10.88 103 ILE H CA 1
ATOM 706 C C . ILE A 1 89 ? 66.187 70.445 82.981 1.00 10.77 103 ILE H C 1
ATOM 707 O O . ILE A 1 89 ? 66.717 71.550 82.981 1.00 10.00 103 ILE H O 1
ATOM 712 N N . ALA A 1 90 ? 65.730 69.833 84.059 1.00 10.87 104 ALA H N 1
ATOM 713 C CA . ALA A 1 90 ? 65.782 70.451 85.357 1.00 10.79 104 ALA H CA 1
ATOM 714 C C . ALA A 1 90 ? 65.419 69.437 86.459 1.00 12.92 104 ALA H C 1
ATOM 715 O O . ALA A 1 90 ? 64.615 68.536 86.282 1.00 12.91 104 ALA H O 1
ATOM 717 N N . VAL A 1 91 ? 66.062 69.567 87.599 1.00 15.91 105 VAL H N 1
ATOM 718 C CA . VAL A 1 91 ? 65.786 68.702 88.733 1.00 16.18 105 VAL H CA 1
ATOM 719 C C . VAL A 1 91 ? 65.069 69.512 89.849 1.00 17.87 105 VAL H C 1
ATOM 720 O O . VAL A 1 91 ? 65.205 70.731 89.934 1.00 19.25 105 VAL H O 1
ATOM 724 N N . LEU A 1 92 ? 64.309 68.838 90.695 1.00 17.53 106 LEU H N 1
ATOM 725 C CA . LEU A 1 92 ? 63.602 69.492 91.780 1.00 18.85 106 LEU H CA 1
ATOM 726 C C . LEU A 1 92 ? 64.065 68.741 92.989 1.00 23.57 106 LEU H C 1
ATOM 727 O O . LEU A 1 92 ? 64.145 67.514 92.887 1.00 30.10 106 LEU H O 1
ATOM 732 N N . ARG A 1 93 ? 64.391 69.413 94.106 1.00 25.69 107 ARG H N 1
ATOM 733 C CA . ARG A 1 93 ? 64.744 68.673 95.331 1.00 27.51 107 ARG H CA 1
ATOM 734 C C . ARG A 1 93 ? 63.590 68.916 96.289 1.00 28.41 107 ARG H C 1
ATOM 735 O O . ARG A 1 93 ? 63.240 70.052 96.589 1.00 30.49 107 ARG H O 1
ATOM 743 N N . LEU A 1 94 ? 62.981 67.842 96.753 1.00 29.87 108 LEU H N 1
ATOM 744 C CA . LEU A 1 94 ? 61.864 67.974 97.656 1.00 29.78 108 LEU H CA 1
ATOM 745 C C . LEU A 1 94 ? 62.331 68.381 99.044 1.00 32.47 108 LEU H C 1
ATOM 746 O O . LEU A 1 94 ? 63.466 68.068 99.458 1.00 26.95 108 LEU H O 1
ATOM 751 N N . LYS A 1 95 ? 61.441 69.093 99.741 1.00 36.25 109 LYS H N 1
ATOM 752 C CA . LYS A 1 95 ? 61.705 69.559 101.093 1.00 39.08 109 LYS H CA 1
ATOM 753 C C . LYS A 1 95 ? 61.809 68.309 101.920 1.00 40.01 109 LYS H C 1
ATOM 754 O O . LYS A 1 95 ? 62.873 67.994 102.456 1.00 43.64 109 LYS H O 1
ATOM 760 N N . THR A 1 96 ? 60.692 67.602 102.001 1.00 37.24 110 THR H N 1
ATOM 761 C CA . THR A 1 96 ? 60.587 66.327 102.697 1.00 34.41 110 THR H CA 1
ATOM 762 C C . THR A 1 96 ? 60.930 65.231 101.654 1.00 33.41 110 THR H C 1
ATOM 763 O O . THR A 1 96 ? 60.923 65.500 100.458 1.00 34.52 110 THR H O 1
ATOM 767 N N . PRO A 1 97 ? 61.176 63.985 102.081 1.00 29.91 111 PRO H N 1
ATOM 768 C CA . PRO A 1 97 ? 61.512 62.956 101.112 1.00 28.48 111 PRO H CA 1
ATOM 769 C C . PRO A 1 97 ? 60.452 61.872 100.869 1.00 27.49 111 PRO H C 1
ATOM 770 O O . PRO A 1 97 ? 59.757 61.445 101.805 1.00 26.64 111 PRO H O 1
ATOM 774 N N . ILE A 1 98 ? 60.412 61.386 99.622 1.00 24.07 112 ILE H N 1
ATOM 775 C CA . ILE A 1 98 ? 59.452 60.392 99.165 1.00 21.51 112 ILE H CA 1
ATOM 776 C C . ILE A 1 98 ? 59.526 59.049 99.846 1.00 21.66 112 ILE H C 1
ATOM 777 O O . ILE A 1 98 ? 60.572 58.514 100.078 1.00 25.18 112 ILE H O 1
ATOM 782 N N . THR A 1 99 ? 58.383 58.490 100.156 1.00 21.18 113 THR H N 1
ATOM 783 C CA . THR A 1 99 ? 58.366 57.211 100.812 1.00 19.49 113 THR H CA 1
ATOM 784 C C . THR A 1 99 ? 58.062 56.171 99.798 1.00 19.02 113 THR H C 1
ATOM 785 O O . THR A 1 99 ? 56.885 55.949 99.439 1.00 12.05 113 THR H O 1
ATOM 789 N N . PHE A 1 100 ? 59.126 55.518 99.342 1.00 20.83 114 PHE H N 1
ATOM 790 C CA . PHE A 1 100 ? 58.944 54.481 98.341 1.00 22.45 114 PHE H CA 1
ATOM 791 C C . PHE A 1 100 ? 58.024 53.468 98.912 1.00 24.37 114 PHE H C 1
ATOM 792 O O . PHE A 1 100 ? 58.071 53.159 100.116 1.00 27.20 114 PHE H O 1
ATOM 800 N N . ARG A 1 101 ? 57.177 52.978 98.020 1.00 26.49 115 ARG H N 1
ATOM 801 C CA . ARG A 1 101 ? 56.135 52.045 98.343 1.00 27.16 115 ARG H CA 1
ATOM 802 C C . ARG A 1 101 ? 55.584 51.572 97.046 1.00 27.25 115 ARG H C 1
ATOM 803 O O . ARG A 1 101 ? 56.135 51.867 95.998 1.00 31.23 115 ARG H O 1
ATOM 811 N N . MET A 1 102 ? 54.490 50.832 97.122 1.00 31.26 116 MET H N 1
ATOM 812 C CA . MET A 1 102 ? 53.827 50.287 95.936 1.00 34.31 116 MET H CA 1
ATOM 813 C C . MET A 1 102 ? 53.488 51.497 95.149 1.00 30.76 116 MET H C 1
ATOM 814 O O . MET A 1 102 ? 52.926 52.452 95.700 1.00 33.52 116 MET H O 1
ATOM 819 N N . ASN A 1 103 ? 53.834 51.476 93.876 1.00 23.57 117 ASN H N 1
ATOM 820 C CA . ASN A 1 103 ? 53.548 52.606 93.019 1.00 19.29 117 ASN H CA 1
ATOM 821 C C . ASN A 1 103 ? 54.440 53.779 93.263 1.00 16.79 117 ASN H C 1
ATOM 822 O O . ASN A 1 103 ? 54.264 54.827 92.680 1.00 20.89 117 ASN H O 1
ATOM 827 N N . VAL A 1 104 ? 55.402 53.634 94.137 1.00 13.08 118 VAL H N 1
ATOM 828 C CA . VAL A 1 104 ? 56.260 54.748 94.361 1.00 11.73 118 VAL H CA 1
ATOM 829 C C . VAL A 1 104 ? 57.704 54.301 94.537 1.00 11.69 118 VAL H C 1
ATOM 830 O O . VAL A 1 104 ? 58.151 54.061 95.638 1.00 18.28 118 VAL H O 1
ATOM 834 N N . ALA A 1 105 ? 58.439 54.182 93.454 1.00 10.00 119 ALA H N 1
ATOM 835 C CA . ALA A 1 105 ? 59.814 53.767 93.546 1.00 10.98 119 ALA H CA 1
ATOM 836 C C . ALA A 1 105 ? 60.541 54.617 92.546 1.00 13.42 119 ALA H 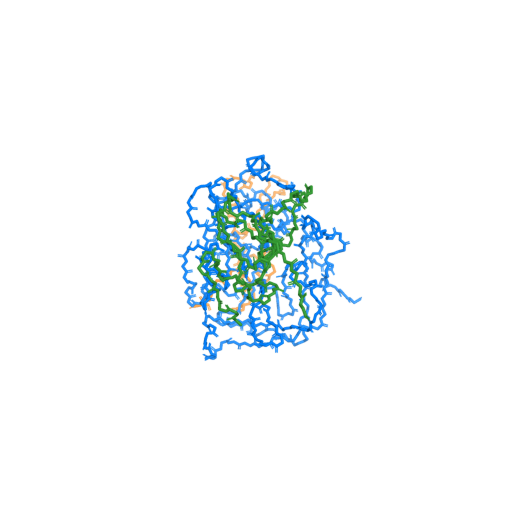C 1
ATOM 837 O O . ALA A 1 105 ? 59.900 55.178 91.677 1.00 20.57 119 ALA H O 1
ATOM 839 N N . PRO A 1 106 ? 61.874 54.721 92.609 1.00 12.42 120 PRO H N 1
ATOM 840 C CA . PRO A 1 106 ? 62.517 55.566 91.589 1.00 12.84 120 PRO H CA 1
ATOM 841 C C . PRO A 1 106 ? 62.863 54.778 90.308 1.00 11.11 120 PRO H C 1
ATOM 842 O O . PRO A 1 106 ? 62.668 53.565 90.222 1.00 11.52 120 PRO H O 1
ATOM 846 N N . ALA A 1 107 ? 63.375 55.492 89.318 1.00 10.00 121 ALA H N 1
ATOM 847 C CA . ALA A 1 107 ? 63.789 54.906 88.072 1.00 10.00 121 ALA H CA 1
ATOM 848 C C . ALA A 1 107 ? 65.328 55.034 88.092 1.00 10.00 121 ALA H C 1
ATOM 849 O O . ALA A 1 107 ? 65.875 55.933 88.724 1.00 10.90 121 ALA H O 1
ATOM 851 N N . CYS A 1 108 ? 66.056 54.160 87.416 1.00 10.64 122 CYS H N 1
ATOM 852 C CA . CYS A 1 108 ? 67.520 54.244 87.511 1.00 13.70 122 CYS H CA 1
ATOM 853 C C . CYS A 1 108 ? 68.056 55.101 86.446 1.00 11.20 122 CYS H C 1
ATOM 854 O O . CYS A 1 108 ? 67.496 55.096 85.374 1.00 13.64 122 CYS H O 1
ATOM 857 N N . LEU A 1 109 ? 69.145 55.820 86.743 1.00 11.27 123 LEU H N 1
ATOM 858 C CA . LEU A 1 109 ? 69.842 56.673 85.774 1.00 13.48 123 LEU H CA 1
ATOM 859 C C . LEU A 1 109 ? 70.832 55.737 85.031 1.00 17.76 123 LEU H C 1
ATOM 860 O O . LEU A 1 109 ? 71.469 54.944 85.648 1.00 17.60 123 LEU H O 1
ATOM 865 N N . PRO A 1 110 ? 70.961 55.791 83.707 1.00 21.16 124 PRO H N 1
ATOM 866 C CA . PRO A 1 110 ? 71.939 54.809 83.251 1.00 22.58 124 PRO H CA 1
ATOM 867 C C . PRO A 1 110 ? 73.319 55.398 83.247 1.00 26.71 124 PRO H C 1
ATOM 868 O O . PRO A 1 110 ? 73.497 56.554 83.641 1.00 25.89 124 PRO H O 1
ATOM 872 N N . GLU A 1 111 A 74.289 54.579 82.816 1.00 32.69 124 GLU H N 1
ATOM 873 C CA . GLU A 1 111 A 75.713 54.941 82.711 1.00 35.02 124 GLU H CA 1
ATOM 874 C C . GLU A 1 111 A 75.749 55.407 81.275 1.00 33.37 124 GLU H C 1
ATOM 875 O O . GLU A 1 111 A 75.417 54.633 80.375 1.00 31.21 124 GLU H O 1
ATOM 881 N N . ARG A 1 112 ? 76.129 56.664 81.060 1.00 34.96 125 ARG H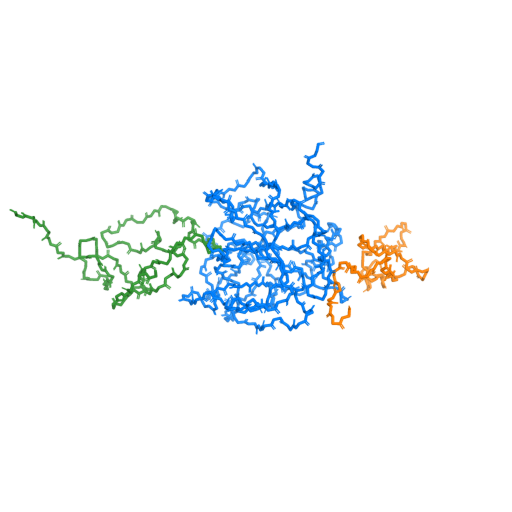 N 1
ATOM 882 C CA . ARG A 1 112 ? 76.116 57.228 79.716 1.00 36.64 125 ARG H CA 1
ATOM 883 C C . ARG A 1 112 ? 76.444 56.223 78.666 1.00 35.22 125 ARG H C 1
ATOM 884 O O . ARG A 1 112 ? 75.599 55.785 77.897 1.00 34.01 125 ARG H O 1
ATOM 892 N N . ASP A 1 113 ? 77.706 55.857 78.652 1.00 37.91 126 ASP H N 1
ATOM 893 C CA . ASP A 1 113 ? 78.221 54.924 77.672 1.00 41.08 126 ASP H CA 1
ATOM 894 C C . ASP A 1 113 ? 77.345 53.699 77.405 1.00 39.11 126 ASP H C 1
ATOM 895 O O . ASP A 1 113 ? 77.071 53.377 76.231 1.00 38.34 126 ASP H O 1
ATOM 900 N N . TRP A 1 114 ? 76.923 53.030 78.485 1.00 33.84 127 TRP H N 1
ATOM 901 C CA . TRP A 1 114 ? 76.113 51.844 78.369 1.00 28.09 127 TRP H CA 1
ATOM 902 C C . TRP A 1 114 ? 74.768 52.195 77.774 1.00 30.29 127 TRP H C 1
ATOM 903 O O . TRP A 1 114 ? 74.182 51.410 76.995 1.00 31.46 127 TRP H O 1
ATOM 914 N N . ALA A 1 115 ? 74.289 53.383 78.144 1.00 30.86 128 ALA H N 1
ATOM 915 C CA . ALA A 1 115 ? 72.988 53.915 77.708 1.00 28.62 128 ALA H CA 1
ATOM 916 C C . ALA A 1 115 ? 72.983 54.149 76.213 1.00 29.55 128 ALA H C 1
ATOM 917 O O . ALA A 1 115 ? 72.080 53.671 75.504 1.00 24.27 128 ALA H O 1
ATOM 919 N N . GLU A 1 116 ? 74.015 54.884 75.759 1.00 32.10 129 GLU H N 1
ATOM 920 C CA . GLU A 1 116 ? 74.205 55.231 74.361 1.00 33.40 129 GLU H CA 1
ATOM 921 C C . GLU A 1 116 ? 74.401 54.009 73.516 1.00 29.96 129 GLU H C 1
ATOM 922 O O . GLU A 1 116 ? 73.868 53.900 72.439 1.00 30.35 129 GLU H O 1
ATOM 928 N N . SER A 1 117 ? 75.091 53.037 74.058 1.00 31.37 130 SER H N 1
ATOM 929 C CA . SER A 1 117 ? 75.357 51.785 73.350 1.00 33.67 130 SER H CA 1
ATOM 930 C C . SER A 1 117 ? 74.325 50.681 73.464 1.00 28.57 130 SER H C 1
ATOM 931 O O . SER A 1 117 ? 73.948 50.069 72.471 1.00 25.19 130 SER H O 1
ATOM 934 N N . THR A 1 118 ? 73.884 50.410 74.683 1.00 26.05 131 THR H N 1
ATOM 935 C CA . THR A 1 118 ? 72.931 49.340 74.894 1.00 30.05 131 THR H CA 1
ATOM 936 C C . THR A 1 118 ? 71.458 49.719 75.030 1.00 26.70 131 THR H C 1
ATOM 937 O O . THR A 1 118 ? 70.581 49.012 74.541 1.00 24.26 131 THR H O 1
ATOM 941 N N . LEU A 1 119 A 71.209 50.821 75.724 1.00 24.41 131 LEU H N 1
ATOM 942 C CA . LEU A 1 119 A 69.871 51.343 75.962 1.00 21.59 131 LEU H CA 1
ATOM 943 C C . LEU A 1 119 A 69.216 52.025 74.732 1.00 22.07 131 LEU H C 1
ATOM 944 O O . LEU A 1 119 A 68.284 51.473 74.157 1.00 20.38 131 LEU H O 1
ATOM 949 N N . MET A 1 120 B 69.711 53.211 74.340 1.00 22.09 131 MET H N 1
ATOM 950 C CA . MET A 1 120 B 69.182 53.970 73.209 1.00 18.93 131 MET H CA 1
ATOM 951 C C . MET A 1 120 B 69.266 53.213 71.931 1.00 18.75 131 MET H C 1
ATOM 952 O O . MET A 1 120 B 69.042 53.795 70.894 1.00 21.96 131 MET H O 1
ATOM 957 N N . THR A 1 121 ? 69.624 51.944 71.972 1.00 18.02 132 THR H N 1
ATOM 958 C CA . THR A 1 121 ? 69.715 51.164 70.750 1.00 17.79 132 THR H CA 1
ATOM 959 C C . THR A 1 121 ? 68.810 49.984 70.946 1.00 20.05 132 THR H C 1
ATOM 960 O O . THR A 1 121 ? 68.943 48.938 70.311 1.00 23.09 132 THR H O 1
ATOM 964 N N . GLN A 1 122 ? 67.914 50.130 71.904 1.00 21.82 133 GLN H N 1
ATOM 965 C CA . GLN A 1 122 ? 66.918 49.114 72.134 1.00 22.80 133 GLN H CA 1
ATOM 966 C C . GLN A 1 122 ? 65.901 49.664 71.102 1.00 24.12 133 GLN H C 1
ATOM 967 O O . GLN A 1 122 ? 66.015 50.816 70.627 1.00 23.66 133 GLN H O 1
ATOM 973 N N . LYS A 1 123 ? 64.921 48.853 70.752 1.00 25.21 134 LYS H N 1
ATOM 974 C CA . LYS A 1 123 ? 63.950 49.251 69.775 1.00 26.75 134 LYS H CA 1
ATOM 975 C C . LYS A 1 123 ? 62.994 50.317 70.247 1.00 23.72 134 LYS H C 1
ATOM 976 O O . LYS A 1 123 ? 62.549 51.101 69.419 1.00 27.61 134 LYS H O 1
ATOM 982 N N . THR A 1 124 ? 62.677 50.362 71.547 1.00 19.92 135 THR H N 1
ATOM 983 C CA . THR A 1 124 ? 61.706 51.343 72.094 1.00 17.76 135 THR H CA 1
ATOM 984 C C . THR A 1 124 ? 61.960 51.804 73.502 1.00 17.67 135 THR H C 1
ATOM 985 O O . THR A 1 124 ? 62.934 51.405 74.121 1.00 20.82 135 THR H O 1
ATOM 989 N N . GLY A 1 125 ? 61.032 52.623 74.006 1.00 13.79 136 GLY H N 1
ATOM 990 C CA . GLY A 1 125 ? 61.132 53.169 75.345 1.00 11.44 136 GLY H CA 1
ATOM 991 C C . GLY A 1 125 ? 59.727 53.343 75.811 1.00 12.39 136 GLY H C 1
ATOM 992 O O . GLY A 1 125 ? 58.798 53.062 75.035 1.00 14.14 136 GLY H O 1
ATOM 993 N N . ILE A 1 126 ? 59.518 53.837 77.018 1.00 10.00 137 ILE H N 1
ATOM 994 C CA . ILE A 1 126 ? 58.152 53.927 77.441 1.00 10.00 137 ILE H CA 1
ATOM 995 C C . ILE A 1 126 ? 57.744 55.304 77.972 1.00 14.61 137 ILE H C 1
ATOM 996 O O . ILE A 1 126 ? 58.034 55.613 79.145 1.00 21.84 137 ILE H O 1
ATOM 1001 N N . VAL A 1 127 ? 57.041 56.129 77.185 1.00 12.04 138 VAL H N 1
ATOM 1002 C CA . VAL A 1 127 ? 56.674 57.452 77.677 1.00 10.00 138 VAL H CA 1
ATOM 1003 C C . VAL A 1 127 ? 55.483 57.296 78.564 1.00 10.00 138 VAL H C 1
ATOM 1004 O O . VAL A 1 127 ? 54.791 56.309 78.457 1.00 10.00 138 VAL H O 1
ATOM 1008 N N . SER A 1 128 ? 55.239 58.233 79.465 1.00 11.23 139 SER H N 1
ATOM 1009 C CA . SER A 1 128 ? 54.118 58.080 80.419 1.00 15.70 139 SER H CA 1
ATOM 1010 C C . SER A 1 128 ? 53.683 59.317 81.161 1.00 16.46 139 SER H C 1
ATOM 1011 O O . SER A 1 128 ? 54.504 60.100 81.614 1.00 24.23 139 SER H O 1
ATOM 1014 N N . GLY A 1 129 ? 52.389 59.495 81.337 1.00 16.21 140 GLY H N 1
ATOM 1015 C CA . GLY A 1 129 ? 51.948 60.701 82.000 1.00 18.61 140 GLY H CA 1
ATOM 1016 C C . GLY A 1 129 ? 50.448 60.884 82.026 1.00 19.41 140 GLY H C 1
ATOM 1017 O O . GLY A 1 129 ? 49.720 60.016 81.492 1.00 20.16 140 GLY H O 1
ATOM 1018 N N . PHE A 1 130 ? 49.994 61.996 82.651 1.00 17.76 141 PHE H N 1
ATOM 1019 C CA . PHE A 1 130 ? 48.553 62.307 82.765 1.00 17.01 141 PHE H CA 1
ATOM 1020 C C . PHE A 1 130 ? 47.995 63.197 81.613 1.00 18.47 141 PHE H C 1
ATOM 1021 O O . PHE A 1 130 ? 46.893 63.744 81.746 1.00 19.10 141 PHE H O 1
ATOM 1029 N N . GLY A 1 131 ? 48.734 63.293 80.492 1.00 18.79 142 GLY H N 1
ATOM 1030 C CA . GLY A 1 131 ? 48.389 64.164 79.365 1.00 16.36 142 GLY H CA 1
ATOM 1031 C C . GLY A 1 131 ? 47.110 63.936 78.619 1.00 15.21 142 GLY H C 1
ATOM 1032 O O . GLY A 1 131 ? 46.575 62.857 78.689 1.00 16.32 142 GLY H O 1
ATOM 1033 N N . ARG A 1 132 ? 46.627 64.968 77.935 1.00 15.28 143 ARG H N 1
ATOM 1034 C CA . ARG A 1 132 ? 45.412 64.878 77.137 1.00 15.19 143 ARG H CA 1
ATOM 1035 C C . ARG A 1 132 ? 45.628 63.672 76.254 1.00 15.98 143 ARG H C 1
ATOM 1036 O O . ARG A 1 132 ? 46.775 63.378 75.851 1.00 10.00 143 ARG H O 1
ATOM 1044 N N . THR A 1 133 ? 44.502 63.012 75.952 1.00 14.37 144 THR H N 1
ATOM 1045 C CA . THR A 1 133 ? 44.425 61.784 75.179 1.00 13.03 144 THR H CA 1
ATOM 1046 C C . THR A 1 133 ? 44.284 61.843 73.682 1.00 13.71 144 THR H C 1
ATOM 1047 O O . THR A 1 133 ? 44.115 60.788 73.028 1.00 14.93 144 THR H O 1
ATOM 1051 N N . HIS A 1 134 ? 44.351 63.064 73.158 1.00 14.10 145 HIS H N 1
ATOM 1052 C CA . HIS A 1 134 ? 44.212 63.358 71.739 1.00 15.46 145 HIS H CA 1
ATOM 1053 C C . HIS A 1 134 ? 44.783 64.752 71.420 1.00 14.02 145 HIS H C 1
ATOM 1054 O O . HIS A 1 134 ? 44.670 65.656 72.232 1.00 14.58 145 HIS H O 1
ATOM 1061 N N . GLU A 1 135 ? 45.396 64.972 70.268 1.00 11.10 146 GLU H N 1
ATOM 1062 C CA . GLU A 1 135 ? 45.901 66.329 70.068 1.00 10.01 146 GLU H CA 1
ATOM 1063 C C . GLU A 1 135 ? 44.951 67.423 70.516 1.00 11.15 146 GLU H C 1
ATOM 1064 O O . GLU A 1 135 ? 45.383 68.398 71.144 1.00 16.60 146 GLU H O 1
ATOM 1070 N N . LYS A 1 136 ? 43.659 67.299 70.223 1.00 12.06 147 LYS H N 1
ATOM 1071 C CA . LYS A 1 136 ? 42.717 68.343 70.660 1.00 11.87 147 LYS H CA 1
ATOM 1072 C C . LYS A 1 136 ? 41.808 67.832 71.706 1.00 10.98 147 LYS H C 1
ATOM 1073 O O . LYS A 1 136 ? 40.703 68.342 71.834 1.00 13.45 147 LYS H O 1
ATOM 1079 N N . GLY A 1 137 ? 42.271 66.813 72.426 1.00 13.59 149 GLY H N 1
ATOM 1080 C CA . GLY A 1 137 ? 41.511 66.175 73.486 1.00 16.38 149 GLY H CA 1
ATOM 1081 C C . GLY A 1 137 ? 41.770 66.688 74.882 1.00 22.03 149 GLY H C 1
ATOM 1082 O O . GLY A 1 137 ? 42.519 67.657 75.081 1.00 26.31 149 GLY H O 1
ATOM 1083 N N . ARG A 1 138 ? 41.180 66.058 75.892 1.00 25.48 150 ARG H N 1
ATOM 1084 C CA . ARG A 1 138 ? 41.403 66.592 77.230 1.00 25.47 150 ARG H CA 1
ATOM 1085 C C . ARG A 1 138 ? 42.435 65.856 78.042 1.00 20.91 150 ARG H C 1
ATOM 1086 O O . ARG A 1 138 ? 42.862 64.769 77.691 1.00 18.47 150 ARG H O 1
ATOM 1094 N N . GLN A 1 139 ? 42.865 66.468 79.127 1.00 18.29 151 GLN H N 1
ATOM 1095 C CA . GLN A 1 139 ? 43.859 65.825 79.959 1.00 16.41 151 GLN H CA 1
ATOM 1096 C C . GLN A 1 139 ? 43.257 64.540 80.422 1.00 15.74 151 GLN H C 1
ATOM 1097 O O . GLN A 1 139 ? 42.044 64.496 80.555 1.00 14.26 151 GLN H O 1
ATOM 1103 N N . SER A 1 140 ? 44.086 63.505 80.639 1.00 12.76 152 SER H N 1
ATOM 1104 C CA . SER A 1 140 ? 43.613 62.202 81.103 1.00 11.39 152 SER H CA 1
ATOM 1105 C C . SER A 1 140 ? 43.524 62.219 82.592 1.00 14.77 152 SER H C 1
ATOM 1106 O O . SER A 1 140 ? 44.450 62.645 83.277 1.00 13.16 152 SER H O 1
ATOM 1109 N N . THR A 1 141 ? 42.406 61.743 83.115 1.00 15.62 153 THR H N 1
ATOM 1110 C CA . THR A 1 141 ? 42.258 61.702 84.540 1.00 16.07 153 THR H CA 1
ATOM 1111 C C . THR A 1 141 ? 43.022 60.503 85.105 1.00 18.55 153 THR H C 1
ATOM 1112 O O . THR A 1 141 ? 43.196 60.395 86.313 1.00 21.92 153 THR H O 1
ATOM 1116 N N . ARG A 1 142 ? 43.467 59.599 84.237 1.00 17.10 154 ARG H N 1
ATOM 1117 C CA . ARG A 1 142 ? 44.174 58.392 84.663 1.00 16.12 154 ARG H CA 1
ATOM 1118 C C . ARG A 1 142 ? 45.591 58.309 84.111 1.00 16.06 154 ARG H C 1
ATOM 1119 O O . ARG A 1 142 ? 45.781 58.762 82.982 1.00 14.44 154 ARG H O 1
ATOM 1127 N N . LEU A 1 143 ? 46.548 57.699 84.843 1.00 11.01 155 LEU H N 1
ATOM 1128 C CA . LEU A 1 143 ? 47.935 57.621 84.363 1.00 12.49 155 LEU H CA 1
ATOM 1129 C C . LEU A 1 143 ? 48.075 56.602 83.251 1.00 15.57 155 LEU H C 1
ATOM 1130 O O . LEU A 1 143 ? 47.642 55.462 83.413 1.00 22.02 155 LEU H O 1
ATOM 1135 N N . LYS A 1 144 ? 48.723 56.999 82.150 1.00 14.91 156 LYS H N 1
ATOM 1136 C CA . LYS A 1 144 ? 48.846 56.161 80.945 1.00 13.74 156 LYS H CA 1
ATOM 1137 C C . LYS A 1 144 ? 50.284 56.047 80.498 1.00 12.37 156 LYS H C 1
ATOM 1138 O O . LYS A 1 144 ? 51.051 56.949 80.731 1.00 17.31 156 LYS H O 1
ATOM 1144 N N . MET A 1 145 ? 50.658 54.956 79.845 1.00 10.85 157 MET H N 1
ATOM 1145 C CA . MET A 1 145 ? 52.047 54.765 79.426 1.00 10.75 157 MET H CA 1
ATOM 1146 C C . MET A 1 145 ? 51.915 54.405 78.008 1.00 10.00 157 MET H C 1
ATOM 1147 O O . MET A 1 145 ? 50.850 53.944 77.606 1.00 10.00 157 MET H O 1
ATOM 1152 N N . LEU A 1 146 ? 53.005 54.549 77.280 1.00 10.00 158 LEU H N 1
ATOM 1153 C CA . LEU A 1 146 ? 52.991 54.297 75.872 1.00 10.70 158 LEU H CA 1
ATOM 1154 C C . LEU A 1 146 ? 54.351 53.824 75.405 1.00 15.31 158 LEU H C 1
ATOM 1155 O O . LEU A 1 146 ? 55.379 54.424 75.710 1.00 18.90 158 LEU H O 1
ATOM 1160 N N . GLU A 1 147 ? 54.389 52.750 74.649 1.00 17.53 159 GLU H N 1
ATOM 1161 C CA . GLU A 1 147 ? 55.680 52.288 74.168 1.00 23.03 159 GLU H CA 1
ATOM 1162 C C . GLU A 1 147 ? 56.014 53.001 72.874 1.00 23.33 159 GLU H C 1
ATOM 1163 O O . GLU A 1 147 ? 55.235 52.933 71.909 1.00 26.58 159 GLU H O 1
ATOM 1169 N N . VAL A 1 148 ? 57.167 53.658 72.821 1.00 17.78 160 VAL H N 1
ATOM 1170 C CA . VAL A 1 148 ? 57.481 54.395 71.631 1.00 11.79 160 VAL H CA 1
ATOM 1171 C C . VAL A 1 148 ? 58.830 54.019 71.126 1.00 13.51 160 VAL H C 1
ATOM 1172 O O . VAL A 1 148 ? 59.812 54.125 71.853 1.00 19.92 160 VAL H O 1
ATOM 1176 N N . PRO A 1 149 ? 58.910 53.588 69.854 1.00 12.84 161 PRO H N 1
ATOM 1177 C CA . PRO A 1 149 ? 60.114 53.168 69.156 1.00 12.68 161 PRO H CA 1
ATOM 1178 C C . PRO A 1 149 ? 61.025 54.324 69.017 1.00 14.87 161 PRO H C 1
ATOM 1179 O O . PRO A 1 149 ? 60.582 55.452 68.877 1.00 17.12 161 PRO H O 1
ATOM 1183 N N . TYR A 1 150 ? 62.316 54.045 69.065 1.00 18.87 162 TYR H N 1
ATOM 1184 C CA . TYR A 1 150 ? 63.319 55.098 68.952 1.00 21.75 162 TYR H CA 1
ATOM 1185 C C . TYR A 1 150 ? 63.267 55.390 67.459 1.00 25.54 162 TYR H C 1
ATOM 1186 O O . TYR A 1 150 ? 63.069 54.437 66.691 1.00 30.34 162 TYR H O 1
ATOM 1195 N N . VAL A 1 151 ? 63.366 56.665 67.053 1.00 25.09 163 VAL H N 1
ATOM 1196 C CA . VAL A 1 151 ? 63.348 57.039 65.627 1.00 26.35 163 VAL H CA 1
ATOM 1197 C C . VAL A 1 151 ? 64.748 57.458 65.283 1.00 28.04 163 VAL H C 1
ATOM 1198 O O . VAL A 1 151 ? 65.388 58.105 66.103 1.00 29.70 163 VAL H O 1
ATOM 1202 N N . ASP A 1 152 ? 65.256 57.121 64.101 1.00 31.17 164 ASP H N 1
ATOM 1203 C CA . ASP A 1 152 ? 66.631 57.521 63.827 1.00 35.43 164 ASP H CA 1
ATOM 1204 C C . ASP A 1 152 ? 66.760 59.028 63.616 1.00 40.10 164 ASP H C 1
ATOM 1205 O O . ASP A 1 152 ? 65.827 59.699 63.141 1.00 43.82 164 ASP H O 1
ATOM 1210 N N . ARG A 1 153 ? 67.930 59.555 63.980 1.00 42.90 165 ARG H N 1
ATOM 1211 C CA . ARG A 1 153 ? 68.183 60.993 63.944 1.00 42.17 165 ARG H CA 1
ATOM 1212 C C . ARG A 1 153 ? 67.831 61.791 62.722 1.00 41.36 165 ARG H C 1
ATOM 1213 O O . ARG A 1 153 ? 66.914 62.579 62.770 1.00 41.11 165 ARG H O 1
ATOM 1221 N N . ASN A 1 154 ? 68.561 61.622 61.635 1.00 42.23 166 ASN H N 1
ATOM 1222 C CA . ASN A 1 154 ? 68.232 62.388 60.459 1.00 44.80 166 ASN H CA 1
ATOM 1223 C C . ASN A 1 154 ? 66.811 62.104 60.189 1.00 41.47 166 ASN H C 1
ATOM 1224 O O . ASN A 1 154 ? 66.060 63.008 59.848 1.00 44.63 166 ASN H O 1
ATOM 1229 N N . SER A 1 155 ? 66.414 60.854 60.333 1.00 34.52 167 SER H N 1
ATOM 1230 C CA . SER A 1 155 ? 65.021 60.606 60.092 1.00 30.90 167 SER H CA 1
ATOM 1231 C C . SER A 1 155 ? 64.175 61.534 60.931 1.00 27.54 167 SER H C 1
ATOM 1232 O O . SER A 1 155 ? 63.118 61.998 60.500 1.00 27.52 167 SER H O 1
ATOM 1235 N N . CYS A 1 156 ? 64.660 61.810 62.128 1.00 27.14 168 CYS H N 1
ATOM 1236 C CA . CYS A 1 156 ? 63.975 62.696 63.042 1.00 27.44 168 CYS H CA 1
ATOM 1237 C C . CYS A 1 156 ? 64.148 64.080 62.513 1.00 27.73 168 CYS H C 1
ATOM 1238 O O . CYS A 1 156 ? 63.215 64.745 62.196 1.00 29.82 168 CYS H O 1
ATOM 1241 N N . LYS A 1 157 ? 65.386 64.496 62.393 1.00 31.37 169 LYS H N 1
ATOM 1242 C CA . LYS A 1 157 ? 65.722 65.812 61.900 1.00 31.53 169 LYS H CA 1
ATOM 1243 C C . LYS A 1 157 ? 65.003 66.240 60.649 1.00 31.04 169 LYS H C 1
ATOM 1244 O O . LYS A 1 157 ? 64.540 67.386 60.532 1.00 32.57 169 LYS H O 1
ATOM 1250 N N . LEU A 1 158 ? 64.868 65.348 59.693 1.00 32.67 170 LEU H N 1
ATOM 1251 C CA . LEU A 1 158 ? 64.238 65.834 58.495 1.00 33.66 170 LEU H CA 1
ATOM 1252 C C . LEU A 1 158 ? 62.750 65.864 58.597 1.00 32.66 170 LEU H C 1
ATOM 1253 O O . LEU A 1 158 ? 62.071 66.584 57.859 1.00 34.11 170 LEU H O 1
ATOM 1258 N N . SER A 1 159 ? 62.213 65.111 59.529 1.00 31.54 171 SER H N 1
ATOM 1259 C CA . SER A 1 159 ? 60.776 65.200 59.662 1.00 31.24 171 SER H CA 1
ATOM 1260 C C . SER A 1 159 ? 60.378 66.449 60.471 1.00 27.28 171 SER H C 1
ATOM 1261 O O . SER A 1 159 ? 59.265 66.926 60.314 1.00 27.39 171 SER H O 1
ATOM 1264 N N . SER A 1 160 ? 61.259 67.004 61.308 1.00 26.21 172 SER H N 1
ATOM 1265 C CA . SER A 1 160 ? 60.834 68.165 62.088 1.00 28.53 172 SER H CA 1
ATOM 1266 C C . SER A 1 160 ? 61.044 69.439 61.392 1.00 28.94 172 SER H C 1
ATOM 1267 O O . SER A 1 160 ? 62.003 69.611 60.640 1.00 31.16 172 SER H O 1
ATOM 1270 N N . SER A 1 161 ? 60.079 70.311 61.661 1.00 30.50 173 SER H N 1
ATOM 1271 C CA . SER A 1 161 ? 59.983 71.659 61.143 1.00 30.11 173 SER H CA 1
ATOM 1272 C C . SER A 1 161 ? 60.671 72.518 62.153 1.00 28.50 173 SER H C 1
ATOM 1273 O O . SER A 1 161 ? 60.448 73.723 62.200 1.00 31.62 173 SER H O 1
ATOM 1276 N N . PHE A 1 162 ? 61.431 71.885 63.035 1.00 26.38 174 PHE H N 1
ATOM 1277 C CA . PHE A 1 162 ? 62.177 72.657 64.020 1.00 28.99 174 PHE H CA 1
ATOM 1278 C C . PHE A 1 162 ? 63.472 71.879 64.413 1.00 33.55 174 PHE H C 1
ATOM 1279 O O . PHE A 1 162 ? 63.550 70.642 64.177 1.00 39.11 174 PHE H O 1
ATOM 1287 N N . ILE A 1 163 ? 64.475 72.598 64.942 1.00 30.24 175 ILE H N 1
ATOM 1288 C CA . ILE A 1 163 ? 65.759 72.020 65.320 1.00 33.75 175 ILE H CA 1
ATOM 1289 C C . ILE A 1 163 ? 65.758 70.890 66.310 1.00 33.47 175 ILE H C 1
ATOM 1290 O O . ILE A 1 163 ? 65.178 71.008 67.408 1.00 34.91 175 ILE H O 1
ATOM 1295 N N . ILE A 1 164 ? 66.473 69.831 65.930 1.00 28.17 176 ILE H N 1
ATOM 1296 C CA . ILE A 1 164 ? 66.654 68.690 66.769 1.00 20.67 176 ILE H CA 1
ATOM 1297 C C . ILE A 1 164 ? 68.110 68.804 67.168 1.00 24.44 176 ILE H C 1
ATOM 1298 O O . ILE A 1 164 ? 69.022 68.336 66.442 1.00 25.13 176 ILE H O 1
ATOM 1303 N N . THR A 1 165 ? 68.351 69.455 68.300 1.00 24.66 177 THR H N 1
ATOM 1304 C CA . THR A 1 165 ? 69.709 69.571 68.808 1.00 25.04 177 THR H CA 1
ATOM 1305 C C . THR A 1 165 ? 70.080 68.196 69.443 1.00 28.42 177 THR H C 1
ATOM 1306 O O . THR A 1 165 ? 69.180 67.381 69.680 1.00 34.33 177 THR H O 1
ATOM 1310 N N . GLN A 1 166 ? 71.364 67.920 69.718 1.00 27.88 178 GLN H N 1
ATOM 1311 C CA . GLN A 1 166 ? 71.758 66.630 70.283 1.00 27.52 178 GLN H CA 1
ATOM 1312 C C . GLN A 1 166 ? 71.400 66.459 71.725 1.00 23.88 178 GLN H C 1
ATOM 1313 O O . GLN A 1 166 ? 71.752 65.480 72.352 1.00 22.09 178 GLN H O 1
ATOM 1319 N N . ASN A 1 167 ? 70.714 67.450 72.257 1.00 23.40 179 ASN H N 1
ATOM 1320 C CA . ASN A 1 167 ? 70.257 67.407 73.617 1.00 23.48 179 ASN H CA 1
ATOM 1321 C C . ASN A 1 167 ? 68.863 66.884 73.547 1.00 22.95 179 ASN H C 1
ATOM 1322 O O . ASN A 1 167 ? 68.187 66.825 74.549 1.00 28.20 179 ASN H O 1
ATOM 1327 N N . MET A 1 168 ? 68.405 66.568 72.344 1.00 20.88 180 MET H N 1
ATOM 1328 C CA . MET A 1 168 ? 67.066 66.045 72.166 1.00 17.55 180 MET H CA 1
ATOM 1329 C C . MET A 1 168 ? 67.082 64.827 71.243 1.00 19.41 180 MET H C 1
ATOM 1330 O O . MET A 1 168 ? 68.104 64.590 70.510 1.00 15.14 180 MET H O 1
ATOM 1335 N N . PHE A 1 169 ? 66.014 64.002 71.375 1.00 18.18 181 PHE H N 1
ATOM 1336 C CA . PHE A 1 169 ? 65.814 62.843 70.496 1.00 17.55 181 PHE H CA 1
ATOM 1337 C C . PHE A 1 169 ? 64.363 62.630 70.208 1.00 18.34 181 PHE H C 1
ATOM 1338 O O . PHE A 1 169 ? 63.509 63.151 70.944 1.00 18.90 181 PHE H O 1
ATOM 1346 N N . CYS A 1 170 ? 64.124 61.889 69.118 1.00 16.47 182 CYS H N 1
ATOM 1347 C CA . CYS A 1 170 ? 62.804 61.529 68.594 1.00 14.92 182 CYS H CA 1
ATOM 1348 C C . CYS A 1 170 ? 62.212 60.134 68.927 1.00 14.20 182 CYS H C 1
ATOM 1349 O O . CYS A 1 170 ? 62.900 59.106 68.907 1.00 12.02 182 CYS H O 1
ATOM 1352 N N . ALA A 1 171 ? 60.901 60.079 69.118 1.00 15.29 183 ALA H N 1
ATOM 1353 C CA . ALA A 1 171 ? 60.276 58.816 69.426 1.00 10.76 183 ALA H CA 1
ATOM 1354 C C . ALA A 1 171 ? 58.799 58.773 69.180 1.00 12.46 183 ALA H C 1
ATOM 1355 O O . ALA A 1 171 ? 58.012 59.657 69.606 1.00 15.02 183 ALA H O 1
ATOM 1357 N N . GLY A 1 172 ? 58.415 57.704 68.503 1.00 13.79 184 GLY H N 1
ATOM 1358 C CA . GLY A 1 172 ? 57.020 57.502 68.191 1.00 15.37 184 GLY H CA 1
ATOM 1359 C C . GLY A 1 172 ? 56.735 56.841 66.871 1.00 16.00 184 GLY H C 1
ATOM 1360 O O . GLY A 1 172 ? 57.389 55.917 66.420 1.00 19.56 184 GLY H O 1
ATOM 1361 N N . TYR A 1 173 ? 55.717 57.337 66.227 1.00 17.85 185 TYR H N 1
ATOM 1362 C CA . TYR A 1 173 ? 55.340 56.754 64.985 1.00 18.50 185 TYR H CA 1
ATOM 1363 C C . TYR A 1 173 ? 55.237 57.760 63.879 1.00 20.41 185 TYR H C 1
ATOM 1364 O O . TYR A 1 173 ? 54.943 58.928 64.098 1.00 21.94 185 TYR H O 1
ATOM 1373 N N . ASP A 1 174 A 55.474 57.287 62.668 1.00 24.48 185 ASP H N 1
ATOM 1374 C CA . ASP A 1 174 A 55.374 58.155 61.527 1.00 22.93 185 ASP H CA 1
ATOM 1375 C C . ASP A 1 174 A 53.918 58.459 61.453 1.00 24.01 185 ASP H C 1
ATOM 1376 O O . ASP A 1 174 A 53.481 59.628 61.491 1.00 19.76 185 ASP H O 1
ATOM 1381 N N . THR A 1 175 B 53.156 57.372 61.369 1.00 25.75 185 THR H N 1
ATOM 1382 C CA . THR A 1 175 B 51.731 57.538 61.197 1.00 25.62 185 THR H CA 1
ATOM 1383 C C . THR A 1 175 B 50.797 57.124 62.300 1.00 23.86 185 THR H C 1
ATOM 1384 O O . THR A 1 175 B 49.784 57.805 62.507 1.00 23.36 185 THR H O 1
ATOM 1388 N N . LYS A 1 176 ? 51.133 56.019 62.986 1.00 22.49 186 LYS H N 1
ATOM 1389 C CA . LYS A 1 176 ? 50.275 55.481 64.052 1.00 17.37 186 LYS H CA 1
ATOM 1390 C C . LYS A 1 176 ? 49.899 56.500 65.024 1.00 18.12 186 LYS H C 1
ATOM 1391 O O . LYS A 1 176 ? 50.706 57.300 65.472 1.00 20.55 186 LYS H O 1
ATOM 1397 N N . GLN A 1 177 ? 48.642 56.473 65.369 1.00 19.52 187 GLN H N 1
ATOM 1398 C CA . GLN A 1 177 ? 48.164 57.476 66.281 1.00 22.91 187 GLN H CA 1
ATOM 1399 C C . GLN A 1 177 ? 48.529 57.210 67.707 1.00 17.06 187 GLN H C 1
ATOM 1400 O O . GLN A 1 177 ? 47.666 56.976 68.532 1.00 16.70 187 GLN H O 1
ATOM 1406 N N . GLU A 1 178 ? 49.805 57.247 68.001 1.00 10.80 188 GLU H N 1
ATOM 1407 C CA . GLU A 1 178 ? 50.158 57.050 69.358 1.00 11.47 188 GLU H CA 1
ATOM 1408 C C . GLU A 1 178 ? 51.302 57.961 69.560 1.00 10.00 188 GLU H C 1
ATOM 1409 O O . GLU A 1 178 ? 52.262 57.875 68.811 1.00 10.00 188 GLU H O 1
ATOM 1415 N N . ASP A 1 179 ? 51.200 58.786 70.603 1.00 10.21 189 ASP H N 1
ATOM 1416 C CA . ASP A 1 179 ? 52.232 59.761 70.975 1.00 12.12 189 ASP H CA 1
ATOM 1417 C C . ASP A 1 179 ? 52.005 60.381 72.324 1.00 10.00 189 ASP H C 1
ATOM 1418 O O . ASP A 1 179 ? 50.999 60.168 72.914 1.00 10.55 189 ASP H O 1
ATOM 1423 N N . ALA A 1 180 ? 52.938 61.165 72.820 1.00 10.00 190 ALA H N 1
ATOM 1424 C CA . ALA A 1 180 ? 52.750 61.814 74.115 1.00 10.78 190 ALA H CA 1
ATOM 1425 C C . ALA A 1 180 ? 52.138 63.201 73.777 1.00 13.92 190 ALA H C 1
ATOM 1426 O O . ALA A 1 180 ? 52.243 63.655 72.632 1.00 19.58 190 ALA H O 1
ATOM 1428 N N . CYS A 1 181 ? 51.505 63.894 74.711 1.00 10.00 191 CYS H N 1
ATOM 1429 C CA . CYS A 1 181 ? 50.923 65.165 74.328 1.00 10.00 191 CYS H CA 1
ATOM 1430 C C . CYS A 1 181 ? 50.859 66.182 75.493 1.00 10.08 191 CYS H C 1
ATOM 1431 O O . CYS A 1 181 ? 51.444 65.994 76.550 1.00 10.00 191 CYS H O 1
ATOM 1434 N N . GLN A 1 182 ? 50.150 67.278 75.301 1.00 10.00 192 GLN H N 1
ATOM 1435 C CA . GLN A 1 182 ? 50.139 68.289 76.310 1.00 10.00 192 GLN H CA 1
ATOM 1436 C C . GLN A 1 182 ? 49.713 67.771 77.623 1.00 10.92 192 GLN H C 1
ATOM 1437 O O . GLN A 1 182 ? 48.697 67.106 77.769 1.00 10.00 192 GLN H O 1
ATOM 1443 N N . GLY A 1 183 ? 50.532 68.112 78.597 1.00 12.70 193 GLY H N 1
ATOM 1444 C CA . GLY A 1 183 ? 50.276 67.675 79.939 1.00 14.77 193 GLY H CA 1
ATOM 1445 C C . GLY A 1 183 ? 51.292 66.619 80.286 1.00 14.70 193 GLY H C 1
ATOM 1446 O O . GLY A 1 183 ? 51.497 66.349 81.472 1.00 18.19 193 GLY H O 1
ATOM 1447 N N . ASP A 1 184 ? 51.912 66.036 79.256 1.00 12.97 194 ASP H N 1
ATOM 1448 C CA . ASP A 1 184 ? 52.935 64.993 79.382 1.00 10.07 194 ASP H CA 1
ATOM 1449 C C . ASP A 1 184 ? 54.377 65.474 79.554 1.00 10.65 194 ASP H C 1
ATOM 1450 O O . ASP A 1 184 ? 55.218 64.722 79.967 1.00 11.96 194 ASP H O 1
ATOM 1455 N N . SER A 1 185 ? 54.672 66.709 79.205 1.00 10.00 195 SER H N 1
ATOM 1456 C CA . SER A 1 185 ? 56.002 67.212 79.316 1.00 10.00 195 SER H CA 1
ATOM 1457 C C . SER A 1 185 ? 56.590 67.040 80.692 1.00 12.12 195 SER H C 1
ATOM 1458 O O . SER A 1 185 ? 55.928 67.296 81.722 1.00 10.00 195 SER H O 1
ATOM 1461 N N . GLY A 1 186 ? 57.871 66.649 80.687 1.00 13.03 196 GLY H N 1
ATOM 1462 C CA . GLY A 1 186 ? 58.630 66.456 81.909 1.00 11.07 196 GLY H CA 1
ATOM 1463 C C . GLY A 1 186 ? 58.358 65.110 82.518 1.00 10.19 196 GLY H C 1
ATOM 1464 O O . GLY A 1 186 ? 58.678 64.851 83.665 1.00 12.66 196 GLY H O 1
ATOM 1465 N N . GLY A 1 187 ? 57.785 64.224 81.735 1.00 10.00 197 GLY H N 1
ATOM 1466 C CA . GLY A 1 187 ? 57.435 62.919 82.266 1.00 12.68 197 GLY H CA 1
ATOM 1467 C C . GLY A 1 187 ? 58.557 61.964 82.007 1.00 13.61 197 GLY H C 1
ATOM 1468 O O . GLY A 1 187 ? 59.548 62.382 81.431 1.00 16.47 197 GLY H O 1
ATOM 1469 N N . PRO A 1 188 ? 58.448 60.688 82.404 1.00 11.47 198 PRO H N 1
ATOM 1470 C CA . PRO A 1 188 ? 59.610 59.892 82.092 1.00 10.00 198 PRO H CA 1
ATOM 1471 C C . PRO A 1 188 ? 59.569 59.223 80.746 1.00 10.75 198 PRO H C 1
ATOM 1472 O O . PRO A 1 188 ? 58.526 58.899 80.237 1.00 14.15 198 PRO H O 1
ATOM 1476 N N . HIS A 1 189 ? 60.726 59.068 80.136 1.00 13.29 199 HIS H N 1
ATOM 1477 C CA . HIS A 1 189 ? 60.855 58.284 78.918 1.00 12.70 199 HIS H CA 1
ATOM 1478 C C . HIS A 1 189 ? 61.849 57.273 79.547 1.00 16.83 199 HIS H C 1
ATOM 1479 O O . HIS A 1 189 ? 62.985 57.648 79.889 1.00 21.06 199 HIS H O 1
ATOM 1486 N N . VAL A 1 190 ? 61.424 56.036 79.811 1.00 16.83 200 VAL H N 1
ATOM 1487 C CA . VAL A 1 190 ? 62.364 55.073 80.377 1.00 13.92 200 VAL H CA 1
ATOM 1488 C C . VAL A 1 190 ? 62.448 53.910 79.439 1.00 12.88 200 VAL H C 1
ATOM 1489 O O . VAL A 1 190 ? 61.435 53.484 78.891 1.00 14.81 200 VAL H O 1
ATOM 1493 N N . THR A 1 191 ? 63.665 53.437 79.217 1.00 13.63 201 THR H N 1
ATOM 1494 C CA . THR A 1 191 ? 63.913 52.338 78.301 1.00 16.42 201 THR H CA 1
ATOM 1495 C C . THR A 1 191 ? 64.151 51.182 79.163 1.00 17.63 201 THR H C 1
ATOM 1496 O O . THR A 1 191 ? 64.907 51.314 80.102 1.00 21.92 201 THR H O 1
ATOM 1500 N N . ARG A 1 192 ? 63.544 50.041 78.866 1.00 19.86 202 ARG H N 1
ATOM 1501 C CA . ARG A 1 192 ? 63.741 48.866 79.729 1.00 21.23 202 ARG H CA 1
ATOM 1502 C C . ARG A 1 192 ? 64.757 47.875 79.255 1.00 20.28 202 ARG H C 1
ATOM 1503 O O . ARG A 1 192 ? 64.930 47.628 78.066 1.00 22.69 202 ARG H O 1
ATOM 1511 N N . PHE A 1 193 ? 65.453 47.318 80.223 1.00 21.57 203 PHE H N 1
ATOM 1512 C CA . PHE A 1 193 ? 66.491 46.367 79.966 1.00 21.25 203 PHE H CA 1
ATOM 1513 C C . PHE A 1 193 ? 66.442 45.287 80.990 1.00 25.43 203 PHE H C 1
ATOM 1514 O O . PHE A 1 193 ? 66.935 45.474 82.103 1.00 28.07 203 PHE H O 1
ATOM 1522 N N . LYS A 1 194 ? 65.834 44.167 80.630 1.00 30.84 204 LYS H N 1
ATOM 1523 C CA . LYS A 1 194 ? 65.772 43.051 81.540 1.00 37.27 204 LYS H CA 1
ATOM 1524 C C . LYS A 1 194 ? 65.017 43.475 82.791 1.00 38.80 204 LYS H C 1
ATOM 1525 O O . LYS A 1 194 ? 65.540 43.506 83.912 1.00 39.70 204 LYS H O 1
ATOM 1531 N N . ASP A 1 195 ? 63.767 43.800 82.612 1.00 39.10 205 ASP H N 1
ATOM 1532 C CA . ASP A 1 195 ? 63.012 44.211 83.762 1.00 43.62 205 ASP H CA 1
ATOM 1533 C C . ASP A 1 195 ? 63.513 45.363 84.665 1.00 38.75 205 ASP H C 1
ATOM 1534 O O . ASP A 1 195 ? 62.991 45.571 85.761 1.00 39.78 205 ASP H O 1
ATOM 1539 N N . THR A 1 196 ? 64.484 46.135 84.180 1.00 31.00 206 THR H N 1
ATOM 1540 C CA . THR A 1 196 ? 64.929 47.324 84.879 1.00 25.60 206 THR H CA 1
ATOM 1541 C C . THR A 1 196 ? 64.568 48.539 83.998 1.00 23.08 206 THR H C 1
ATOM 1542 O O . THR A 1 196 ? 64.685 48.509 82.787 1.00 22.20 206 THR H O 1
ATOM 1546 N N . TYR A 1 197 ? 64.110 49.619 84.597 1.00 19.81 207 TYR H N 1
ATOM 1547 C CA . TYR A 1 197 ? 63.817 50.784 83.786 1.00 15.75 207 TYR H CA 1
ATOM 1548 C C . TYR A 1 197 ? 64.836 51.883 84.025 1.00 14.39 207 TYR H C 1
ATOM 1549 O O . TYR A 1 197 ? 65.023 52.317 85.161 1.00 15.14 207 TYR H O 1
ATOM 1558 N N . PHE A 1 198 ? 65.515 52.313 82.967 1.00 12.01 208 PHE H N 1
ATOM 1559 C CA . PHE A 1 198 ? 66.494 53.377 83.092 1.00 13.59 208 PHE H CA 1
ATOM 1560 C C . PHE A 1 198 ? 65.913 54.653 82.482 1.00 11.02 208 PHE H C 1
ATOM 1561 O O . PHE A 1 198 ? 65.258 54.588 81.474 1.00 11.09 208 PHE H O 1
ATOM 1569 N N . VAL A 1 199 ? 66.105 55.797 83.125 1.00 10.00 209 VAL H N 1
ATOM 1570 C CA . VAL A 1 199 ? 65.591 57.024 82.597 1.00 10.13 209 VAL H CA 1
ATOM 1571 C C . VAL A 1 199 ? 66.394 57.308 81.369 1.00 11.43 209 VAL H C 1
ATOM 1572 O O . VAL A 1 199 ? 67.614 57.399 81.436 1.00 12.64 209 VAL H O 1
ATOM 1576 N N . THR A 1 200 ? 65.733 57.458 80.232 1.00 11.79 210 THR H N 1
ATOM 1577 C CA . THR A 1 200 ? 66.459 57.738 79.000 1.00 10.00 210 THR H CA 1
ATOM 1578 C C . THR A 1 200 ? 66.058 59.037 78.317 1.00 10.33 210 THR H C 1
ATOM 1579 O O . THR A 1 200 ? 66.769 59.507 77.430 1.00 16.24 210 THR H O 1
ATOM 1583 N N . GLY A 1 201 ? 64.950 59.639 78.729 1.00 10.00 211 GLY H N 1
ATOM 1584 C CA . GLY A 1 201 ? 64.538 60.874 78.123 1.00 10.00 211 GLY H CA 1
ATOM 1585 C C . GLY A 1 201 ? 63.487 61.517 78.965 1.00 10.00 211 GLY H C 1
ATOM 1586 O O . GLY A 1 201 ? 62.931 60.889 79.836 1.00 10.00 211 GLY H O 1
ATOM 1587 N N . ILE A 1 202 ? 63.254 62.795 78.708 1.00 10.84 212 ILE H N 1
ATOM 1588 C CA . ILE A 1 202 ? 62.225 63.586 79.385 1.00 13.68 212 ILE H CA 1
ATOM 1589 C C . ILE A 1 202 ? 61.224 64.027 78.267 1.00 12.38 212 ILE H C 1
ATOM 1590 O O . ILE A 1 202 ? 61.660 64.343 77.180 1.00 14.54 212 ILE H O 1
ATOM 1595 N N . VAL A 1 203 ? 59.915 64.027 78.521 1.00 11.29 213 VAL H N 1
ATOM 1596 C CA . VAL A 1 203 ? 58.912 64.484 77.531 1.00 13.43 213 VAL H CA 1
ATOM 1597 C C . VAL A 1 203 ? 59.091 66.023 77.336 1.00 13.74 213 VAL H C 1
ATOM 1598 O O . VAL A 1 203 ? 58.693 66.818 78.221 1.00 13.10 213 VAL H O 1
ATOM 1602 N N . SER A 1 204 ? 59.691 66.430 76.197 1.00 12.05 214 SER H N 1
ATOM 1603 C CA . SER A 1 204 ? 59.963 67.853 75.922 1.00 12.17 214 SER H CA 1
ATOM 1604 C C . SER A 1 204 ? 58.902 68.640 75.164 1.00 11.67 214 SER H C 1
ATOM 1605 O O . SER A 1 204 ? 58.049 69.307 75.775 1.00 12.24 214 SER H O 1
ATOM 1608 N N . TRP A 1 205 ? 58.962 68.574 73.836 1.00 11.58 215 TRP H N 1
ATOM 1609 C CA . TRP A 1 205 ? 57.998 69.275 72.975 1.00 12.31 215 TRP H CA 1
ATOM 1610 C C . TRP A 1 205 ? 57.509 68.467 71.789 1.00 10.37 215 TRP H C 1
ATOM 1611 O O . TRP A 1 205 ? 57.575 67.252 71.771 1.00 12.72 215 TRP H O 1
ATOM 1622 N N . GLY A 1 206 ? 57.030 69.146 70.771 1.00 10.31 216 GLY H N 1
ATOM 1623 C CA . GLY A 1 206 ? 56.517 68.384 69.650 1.00 17.26 216 GLY H CA 1
ATOM 1624 C C . GLY A 1 206 ? 55.461 69.141 68.873 1.00 20.56 216 GLY H C 1
ATOM 1625 O O . GLY A 1 206 ? 54.705 69.912 69.514 1.00 26.29 216 GLY H O 1
ATOM 1626 N N . GLU A 1 207 ? 55.428 68.966 67.527 1.00 18.21 217 GLU H N 1
ATOM 1627 C CA . GLU A 1 207 ? 54.418 69.612 66.639 1.00 13.23 217 GLU H CA 1
ATOM 1628 C C . GLU A 1 207 ? 53.045 68.849 66.699 1.00 14.17 217 GLU H C 1
ATOM 1629 O O . GLU A 1 207 ? 52.910 67.817 66.068 1.00 16.50 217 GLU H O 1
ATOM 1635 N N . GLY A 1 208 ? 52.040 69.325 67.442 1.00 13.98 218 GLY H N 1
ATOM 1636 C CA . GLY A 1 208 ? 50.794 68.583 67.513 1.00 13.20 218 GLY H CA 1
ATOM 1637 C C . GLY A 1 208 ? 51.039 67.284 68.274 1.00 16.46 218 GLY H C 1
ATOM 1638 O O . GLY A 1 208 ? 52.018 67.145 69.003 1.00 17.07 218 GLY H O 1
ATOM 1639 N N . CYS A 1 209 ? 50.139 66.323 68.118 1.00 17.75 220 CYS H N 1
ATOM 1640 C CA . CYS A 1 209 ? 50.250 65.027 68.787 1.00 16.29 220 CYS H CA 1
ATOM 1641 C C . CYS A 1 209 ? 49.851 63.905 67.870 1.00 15.70 220 CYS H C 1
ATOM 1642 O O . CYS A 1 209 ? 48.724 63.829 67.465 1.00 21.13 220 CYS H O 1
ATOM 1645 N N . ALA A 1 210 ? 50.757 63.017 67.544 1.00 15.14 221 ALA H N 1
ATOM 1646 C CA . ALA A 1 210 ? 50.385 61.918 66.678 1.00 13.24 221 ALA H CA 1
ATOM 1647 C C . ALA A 1 210 ? 50.272 62.317 65.230 1.00 13.04 221 ALA H C 1
ATOM 1648 O O . ALA A 1 210 ? 49.959 61.449 64.437 1.00 14.40 221 ALA H O 1
ATOM 1650 N N . ARG A 1 211 ? 50.525 63.603 64.905 1.00 13.28 222 ARG H N 1
ATOM 1651 C CA . ARG A 1 211 ? 50.481 64.128 63.521 1.00 12.62 222 ARG H CA 1
ATOM 1652 C C . ARG A 1 211 ? 51.208 63.236 62.573 1.00 11.17 222 ARG H C 1
ATOM 1653 O O . ARG A 1 211 ? 52.326 62.829 62.873 1.00 10.00 222 ARG H O 1
ATOM 1661 N N . LYS A 1 212 ? 50.608 62.970 61.412 1.00 15.15 223 LYS H N 1
ATOM 1662 C CA . LYS A 1 212 ? 51.306 62.134 60.447 1.00 21.02 223 LYS H CA 1
ATOM 1663 C C . LYS A 1 212 ? 52.612 62.778 60.114 1.00 18.84 223 LYS H C 1
ATOM 1664 O O . LYS A 1 212 ? 52.728 64.015 60.050 1.00 15.51 223 LYS H O 1
ATOM 1670 N N . GLY A 1 213 A 53.605 61.926 59.935 1.00 16.56 223 GLY H N 1
ATOM 1671 C CA . GLY A 1 213 A 54.922 62.425 59.613 1.00 16.56 223 GLY H CA 1
ATOM 1672 C C . GLY A 1 213 A 55.638 63.177 60.715 1.00 13.55 223 GLY H C 1
ATOM 1673 O O . GLY A 1 213 A 56.582 63.896 60.447 1.00 16.18 223 GLY H O 1
ATOM 1674 N N . LYS A 1 214 ? 55.198 63.044 61.947 1.00 10.00 224 LYS H N 1
ATOM 1675 C CA . LYS A 1 214 ? 55.911 63.698 62.998 1.00 10.76 224 LYS H CA 1
ATOM 1676 C C . LYS A 1 214 ? 56.092 62.750 64.194 1.00 16.55 224 LYS H C 1
ATOM 1677 O O . LYS A 1 214 ? 55.228 61.840 64.475 1.00 16.01 224 LYS H O 1
ATOM 1683 N N . TYR A 1 215 ? 57.205 62.974 64.907 1.00 13.89 225 TYR H N 1
ATOM 1684 C CA . TYR A 1 215 ? 57.507 62.207 66.100 1.00 10.80 225 TYR H CA 1
ATOM 1685 C C . TYR A 1 215 ? 57.352 63.087 67.307 1.00 12.94 225 TYR H C 1
ATOM 1686 O O . TYR A 1 215 ? 57.077 64.295 67.167 1.00 16.27 225 TYR H O 1
ATOM 1695 N N . GLY A 1 216 ? 57.437 62.507 68.496 1.00 10.00 226 GLY H N 1
ATOM 1696 C CA . GLY A 1 216 ? 57.355 63.360 69.643 1.00 10.00 226 GLY H CA 1
ATOM 1697 C C . GLY A 1 216 ? 58.842 63.585 69.930 1.00 10.58 226 GLY H C 1
ATOM 1698 O O . GLY A 1 216 ? 59.670 62.734 69.575 1.00 10.00 226 GLY H O 1
ATOM 1699 N N . ILE A 1 217 ? 59.241 64.710 70.521 1.00 12.04 227 ILE H N 1
ATOM 1700 C CA . ILE A 1 217 ? 60.667 64.801 70.797 1.00 14.18 227 ILE H CA 1
ATOM 1701 C C . ILE A 1 217 ? 60.945 64.863 72.329 1.00 13.05 227 ILE H C 1
ATOM 1702 O O . ILE A 1 217 ? 60.172 65.441 73.130 1.00 10.00 227 ILE H O 1
ATOM 1707 N N . TYR A 1 218 ? 62.035 64.202 72.705 1.00 10.00 228 TYR H N 1
ATOM 1708 C CA . TYR A 1 218 ? 62.402 64.064 74.091 1.00 12.18 228 TYR H CA 1
ATOM 1709 C C . TYR A 1 218 ? 63.786 64.596 74.452 1.00 14.33 228 TYR H C 1
ATOM 1710 O O . TYR A 1 218 ? 64.702 64.560 73.590 1.00 15.20 228 TYR H O 1
ATOM 1719 N N . THR A 1 219 ? 63.946 65.043 75.711 1.00 10.00 229 THR H N 1
ATOM 1720 C CA . THR A 1 219 ? 65.229 65.516 76.133 1.00 10.42 229 THR H CA 1
ATOM 1721 C C . THR A 1 219 ? 66.063 64.275 76.265 1.00 11.67 229 THR H C 1
ATOM 1722 O O . THR A 1 219 ? 65.591 63.296 76.839 1.00 13.30 229 THR H O 1
ATOM 1726 N N . LYS A 1 220 ? 67.275 64.299 75.707 1.00 12.35 230 LYS H N 1
ATOM 1727 C CA . LYS A 1 220 ? 68.190 63.169 75.765 1.00 14.11 230 LYS H CA 1
ATOM 1728 C C . LYS A 1 220 ? 68.875 63.210 77.134 1.00 18.69 230 LYS H C 1
ATOM 1729 O O . LYS A 1 220 ? 69.949 63.807 77.286 1.00 20.71 230 LYS H O 1
ATOM 1735 N N . VAL A 1 221 ? 68.271 62.572 78.137 1.00 20.81 231 VAL H N 1
ATOM 1736 C CA . VAL A 1 221 ? 68.817 62.628 79.490 1.00 17.43 231 VAL H CA 1
ATOM 1737 C C . VAL A 1 221 ? 70.208 62.117 79.569 1.00 16.61 231 VAL H C 1
ATOM 1738 O O . VAL A 1 221 ? 70.929 62.485 80.488 1.00 16.17 231 VAL H O 1
ATOM 1742 N N . THR A 1 222 ? 70.566 61.269 78.603 1.00 20.28 232 THR H N 1
ATOM 1743 C CA . THR A 1 222 ? 71.876 60.614 78.563 1.00 25.50 232 THR H CA 1
ATOM 1744 C C . THR A 1 222 ? 72.918 61.602 78.242 1.00 25.02 232 THR H C 1
ATOM 1745 O O . THR A 1 222 ? 74.023 61.247 77.932 1.00 29.17 232 THR H O 1
ATOM 1749 N N . ALA A 1 223 ? 72.551 62.859 78.336 1.00 26.84 233 ALA H N 1
ATOM 1750 C CA . ALA A 1 223 ? 73.471 63.935 78.043 1.00 28.03 233 ALA H CA 1
ATOM 1751 C C . ALA A 1 223 ? 73.350 65.043 79.088 1.00 28.42 233 ALA H C 1
ATOM 1752 O O . ALA A 1 223 ? 73.656 66.206 78.820 1.00 32.83 233 ALA H O 1
ATOM 1754 N N . PHE A 1 224 ? 72.839 64.702 80.260 1.00 22.95 234 PHE H N 1
ATOM 1755 C CA . PHE A 1 224 ? 72.712 65.658 81.341 1.00 19.16 234 PHE H CA 1
ATOM 1756 C C . PHE A 1 224 ? 72.853 64.722 82.498 1.00 22.22 234 PHE H C 1
ATOM 1757 O O . PHE A 1 224 ? 72.370 64.991 83.610 1.00 24.09 234 PHE H O 1
ATOM 1765 N N . LEU A 1 225 ? 73.510 63.596 82.208 1.00 21.95 235 LEU H N 1
ATOM 1766 C CA . LEU A 1 225 ? 73.764 62.566 83.192 1.00 17.49 235 LEU H CA 1
ATOM 1767 C C . LEU A 1 225 ? 74.688 63.164 84.216 1.00 18.25 235 LEU H C 1
ATOM 1768 O O . LEU A 1 225 ? 74.380 63.119 85.427 1.00 17.56 235 LEU H O 1
ATOM 1773 N N . LYS A 1 226 ? 75.803 63.764 83.788 1.00 20.78 236 LYS H N 1
ATOM 1774 C CA . LYS A 1 226 ? 76.631 64.370 84.838 1.00 22.83 236 LYS H CA 1
ATOM 1775 C C . LYS A 1 226 ? 75.926 65.582 85.400 1.00 20.55 236 LYS H C 1
ATOM 1776 O O . LYS A 1 226 ? 75.963 65.795 86.594 1.00 19.48 236 LYS H O 1
ATOM 1782 N N . TRP A 1 227 ? 75.288 66.362 84.527 1.00 19.82 237 TRP H N 1
ATOM 1783 C CA . TRP A 1 227 ? 74.510 67.528 84.937 1.00 17.88 237 TRP H CA 1
ATOM 1784 C C . TRP A 1 227 ? 73.586 67.117 86.103 1.00 19.56 237 TRP H C 1
ATOM 1785 O O . TRP A 1 227 ? 73.512 67.777 87.160 1.00 19.41 237 TRP H O 1
ATOM 1796 N N . ILE A 1 228 ? 72.870 66.014 85.911 1.00 20.34 238 ILE H N 1
ATOM 1797 C CA . ILE A 1 228 ? 71.946 65.544 86.937 1.00 18.89 238 ILE H CA 1
ATOM 1798 C C . ILE A 1 228 ? 72.641 65.279 88.240 1.00 19.34 238 ILE H C 1
ATOM 1799 O O . ILE A 1 228 ? 72.077 65.504 89.268 1.00 15.89 238 ILE H O 1
ATOM 1804 N N . ASP A 1 229 ? 73.863 64.772 88.203 1.00 27.27 239 ASP H N 1
ATOM 1805 C CA . ASP A 1 229 ? 74.567 64.526 89.470 1.00 33.42 239 ASP H CA 1
ATOM 1806 C C . ASP A 1 229 ? 74.898 65.815 90.147 1.00 25.59 239 ASP H C 1
ATOM 1807 O O . ASP A 1 229 ? 74.307 66.127 91.155 1.00 24.04 239 ASP H O 1
ATOM 1812 N N . ARG A 1 230 ? 75.834 66.571 89.594 1.00 20.23 240 ARG H N 1
ATOM 1813 C CA . ARG A 1 230 ? 76.158 67.866 90.181 1.00 19.08 240 ARG H CA 1
ATOM 1814 C C . ARG A 1 230 ? 74.847 68.500 90.651 1.00 19.72 240 ARG H C 1
ATOM 1815 O O . ARG A 1 230 ? 74.783 69.034 91.740 1.00 22.85 240 ARG H O 1
ATOM 1823 N N . SER A 1 231 ? 73.779 68.406 89.867 1.00 21.12 241 SER H N 1
ATOM 1824 C CA . SER A 1 231 ? 72.515 69.021 90.261 1.00 20.78 241 SER H CA 1
ATOM 1825 C C . SER A 1 231 ? 71.995 68.549 91.616 1.00 22.97 241 SER H C 1
ATOM 1826 O O . SER A 1 231 ? 71.227 69.232 92.281 1.00 22.09 241 SER H O 1
ATOM 1829 N N . MET A 1 232 ? 72.397 67.351 92.000 1.00 26.99 242 MET H N 1
ATOM 1830 C CA . MET A 1 232 ? 71.970 66.759 93.265 1.00 36.33 242 MET H CA 1
ATOM 1831 C C . MET A 1 232 ? 73.005 67.049 94.387 1.00 45.64 242 MET H C 1
ATOM 1832 O O . MET A 1 232 ? 72.995 66.398 95.443 1.00 47.19 242 MET H O 1
ATOM 1837 N N . LYS A 1 233 ? 73.926 67.994 94.145 1.00 52.70 243 LYS H N 1
ATOM 1838 C CA . LYS A 1 233 ? 74.945 68.382 95.146 1.00 56.55 243 LYS H CA 1
ATOM 1839 C C . LYS A 1 233 ? 74.474 69.707 95.806 1.00 64.07 243 LYS H C 1
ATOM 1840 O O . LYS A 1 233 ? 74.565 69.878 97.035 1.00 65.15 243 LYS H O 1
ATOM 1846 N N . THR A 1 234 ? 73.938 70.601 94.961 1.00 71.76 244 THR H N 1
ATOM 1847 C CA . THR A 1 234 ? 73.350 71.917 95.305 1.00 78.94 244 THR H CA 1
ATOM 1848 C C . THR A 1 234 ? 73.698 72.672 96.619 1.00 83.76 244 THR H C 1
ATOM 1849 O O . THR A 1 234 ? 73.009 73.656 96.995 1.00 84.90 244 THR H O 1
ATOM 1853 N N . ARG A 1 235 ? 74.767 72.227 97.288 1.00 85.32 245 ARG H N 1
ATOM 1854 C CA . ARG A 1 235 ? 75.251 72.842 98.528 1.00 86.16 245 ARG H CA 1
ATOM 1855 C C . ARG A 1 235 ? 76.623 73.493 98.245 1.00 86.89 245 ARG H C 1
ATOM 1856 O O . ARG A 1 235 ? 77.660 72.830 98.518 1.00 86.72 245 ARG H O 1
ATOM 1865 N N . LEU B 2 4 ? 84.236 40.650 75.288 1.00 39.48 88 LEU L N 1
ATOM 1866 C CA . LEU B 2 4 ? 83.133 41.104 74.351 1.00 47.81 88 LEU L CA 1
ATOM 1867 C C . LEU B 2 4 ? 81.746 41.334 74.986 1.00 48.90 88 LEU L C 1
ATOM 1868 O O . LEU B 2 4 ? 81.010 40.340 75.225 1.00 49.98 88 LEU L O 1
ATOM 1873 N N . CYS B 2 5 ? 81.360 42.606 75.217 1.00 47.71 89 CYS L N 1
ATOM 1874 C CA . CYS B 2 5 ? 80.046 42.894 75.828 1.00 47.85 89 CYS L CA 1
ATOM 1875 C C . CYS B 2 5 ? 78.900 42.519 74.883 1.00 52.51 89 CYS L C 1
ATOM 1876 O O . CYS B 2 5 ? 77.936 41.818 75.262 1.00 54.81 89 CYS L O 1
ATOM 1879 N N . SER B 2 6 ? 79.072 42.923 73.622 1.00 57.02 90 SER L N 1
ATOM 1880 C CA . SER B 2 6 ? 78.105 42.697 72.541 1.00 56.20 90 SER L CA 1
ATOM 1881 C C . SER B 2 6 ? 77.529 41.330 72.234 1.00 54.24 90 SER L C 1
ATOM 1882 O O . SER B 2 6 ? 76.742 41.213 71.294 1.00 51.18 90 SER L O 1
ATOM 1885 N N . LEU B 2 7 ? 77.895 40.285 72.974 1.00 56.87 91 LEU L N 1
ATOM 1886 C CA . LEU B 2 7 ? 77.226 39.020 72.677 1.00 58.42 91 LEU L CA 1
ATOM 1887 C C . LEU B 2 7 ? 75.892 39.216 73.398 1.00 55.06 91 LEU L C 1
ATOM 1888 O O . LEU B 2 7 ? 74.869 39.368 72.740 1.00 58.38 91 LEU L O 1
ATOM 1893 N N . ASP B 2 8 ? 75.878 39.276 74.720 1.00 47.23 92 ASP L N 1
ATOM 1894 C CA . ASP B 2 8 ? 74.599 39.470 75.345 1.00 43.30 92 ASP L CA 1
ATOM 1895 C C . ASP B 2 8 ? 74.749 40.379 76.462 1.00 41.21 92 ASP L C 1
ATOM 1896 O O . ASP B 2 8 ? 74.244 40.067 77.552 1.00 40.04 92 ASP L O 1
ATOM 1901 N N . ASN B 2 9 ? 75.415 41.505 76.205 1.00 38.42 93 ASN L N 1
ATOM 1902 C CA . ASN B 2 9 ? 75.676 42.534 77.240 1.00 32.00 93 ASN L CA 1
ATOM 1903 C C . ASN B 2 9 ? 76.671 41.782 78.118 1.00 32.37 93 ASN L C 1
ATOM 1904 O O . ASN B 2 9 ? 76.821 42.048 79.302 1.00 33.89 93 ASN L O 1
ATOM 1909 N N . GLY B 2 10 ? 77.352 40.814 77.508 1.00 34.46 94 GLY L N 1
ATOM 1910 C CA . GLY B 2 10 ? 78.315 40.038 78.265 1.00 35.03 94 GLY L CA 1
ATOM 1911 C C . GLY B 2 10 ? 77.543 39.423 79.404 1.00 32.95 94 GLY L C 1
ATOM 1912 O O . GLY B 2 10 ? 77.977 39.413 80.540 1.00 32.56 94 GLY L O 1
ATOM 1913 N N . ASP B 2 11 ? 76.359 38.953 79.060 1.00 31.55 95 ASP L N 1
ATOM 1914 C CA . ASP B 2 11 ? 75.444 38.321 79.984 1.00 33.70 95 ASP L CA 1
ATOM 1915 C C . ASP B 2 11 ? 75.195 39.022 81.291 1.00 30.83 95 ASP L C 1
ATOM 1916 O O . ASP B 2 11 ? 74.553 38.445 82.177 1.00 29.77 95 ASP L O 1
ATOM 1921 N N . CYS B 2 12 ? 75.696 40.264 81.371 1.00 27.06 96 CYS L N 1
ATOM 1922 C CA . CYS B 2 12 ? 75.523 41.164 82.493 1.00 23.71 96 CYS L CA 1
ATOM 1923 C C . CYS B 2 12 ? 74.068 41.635 82.524 1.00 27.21 96 CYS L C 1
ATOM 1924 O O . CYS B 2 12 ? 73.507 42.018 81.508 1.00 27.91 96 CYS L O 1
ATOM 1927 N N . ASP B 2 13 ? 73.462 41.685 83.694 1.00 28.43 97 ASP L N 1
ATOM 1928 C CA . ASP B 2 13 ? 72.088 42.146 83.780 1.00 25.63 97 ASP L CA 1
ATOM 1929 C C . ASP B 2 13 ? 71.938 43.645 83.618 1.00 24.52 97 ASP L C 1
ATOM 1930 O O . ASP B 2 13 ? 70.901 44.112 83.192 1.00 26.76 97 ASP L O 1
ATOM 1935 N N . GLN B 2 14 ? 72.928 44.415 84.027 1.00 20.95 98 GLN L N 1
ATOM 1936 C CA . GLN B 2 14 ? 72.822 45.850 83.839 1.00 19.78 98 GLN L CA 1
ATOM 1937 C C . GLN B 2 14 ? 74.050 46.347 83.036 1.00 22.42 98 GLN L C 1
ATOM 1938 O O . GLN B 2 14 ? 74.316 45.839 81.922 1.00 21.99 98 GLN L O 1
ATOM 1944 N N . PHE B 2 15 ? 74.801 47.306 83.580 1.00 21.47 99 PHE L N 1
ATOM 1945 C CA . PHE B 2 15 ? 75.969 47.815 82.868 1.00 26.26 99 PHE L CA 1
ATOM 1946 C C . PHE B 2 15 ? 77.058 46.793 82.484 1.00 30.99 99 PHE L C 1
ATOM 1947 O O . PHE B 2 15 ? 77.781 46.330 83.364 1.00 33.92 99 PHE L O 1
ATOM 1955 N N . CYS B 2 16 ? 77.172 46.426 81.198 1.00 33.51 100 CYS L N 1
ATOM 1956 C CA . CYS B 2 16 ? 78.252 45.535 80.753 1.00 35.18 100 CYS L CA 1
ATOM 1957 C C . CYS B 2 16 ? 79.369 46.392 80.209 1.00 37.85 100 CYS L C 1
ATOM 1958 O O . CYS B 2 16 ? 79.118 47.393 79.537 1.00 37.78 100 CYS L O 1
ATOM 1961 N N . HIS B 2 17 ? 80.602 45.968 80.451 1.00 41.97 101 HIS L N 1
ATOM 1962 C CA . HIS B 2 17 ? 81.754 46.709 79.988 1.00 44.43 101 HIS L CA 1
ATOM 1963 C C . HIS B 2 17 ? 82.879 45.800 79.758 1.00 41.62 101 HIS L C 1
ATOM 1964 O O . HIS B 2 17 ? 82.805 44.627 80.041 1.00 39.29 101 HIS L O 1
ATOM 1971 N N . GLU B 2 18 ? 83.944 46.353 79.236 1.00 43.75 102 GLU L N 1
ATOM 1972 C CA . GLU B 2 18 ? 85.087 45.533 78.935 1.00 49.61 102 GLU L CA 1
ATOM 1973 C C . GLU B 2 18 ? 86.351 46.023 79.610 1.00 52.84 102 GLU L C 1
ATOM 1974 O O . GLU B 2 18 ? 86.715 47.195 79.543 1.00 53.48 102 GLU L O 1
ATOM 1980 N N . GLU B 2 19 ? 86.999 45.105 80.302 1.00 57.58 103 GLU L N 1
ATOM 1981 C CA . GLU B 2 19 ? 88.231 45.420 80.956 1.00 64.60 103 GLU L CA 1
ATOM 1982 C C . GLU B 2 19 ? 89.189 44.375 80.424 1.00 65.82 103 GLU L C 1
ATOM 1983 O O . GLU B 2 19 ? 88.930 43.159 80.574 1.00 65.15 103 GLU L O 1
ATOM 1989 N N . GLN B 2 20 ? 90.273 44.853 79.798 1.00 65.78 104 GLN L N 1
ATOM 1990 C CA . GLN B 2 20 ? 91.310 43.985 79.231 1.00 66.81 104 GLN L CA 1
ATOM 1991 C C . GLN B 2 20 ? 90.643 42.785 78.630 1.00 64.77 104 GLN L C 1
ATOM 1992 O O . GLN B 2 20 ? 90.802 41.672 79.118 1.00 63.24 104 GLN L O 1
ATOM 1998 N N . ASN B 2 21 ? 89.856 43.013 77.600 1.00 65.30 105 ASN L N 1
ATOM 1999 C CA . ASN B 2 21 ? 89.198 41.912 76.936 1.00 67.87 105 ASN L CA 1
ATOM 2000 C C . ASN B 2 21 ? 88.397 40.983 77.836 1.00 65.05 105 ASN L C 1
ATOM 2001 O O . ASN B 2 21 ? 88.315 39.761 77.592 1.00 65.77 105 ASN L O 1
ATOM 2006 N N . SER B 2 22 ? 87.835 41.561 78.891 1.00 58.76 106 SER L N 1
ATOM 2007 C CA . SER B 2 22 ? 86.950 40.808 79.740 1.00 53.24 106 SER L CA 1
ATOM 2008 C C . SER B 2 22 ? 85.782 41.747 80.042 1.00 44.87 106 SER L C 1
ATOM 2009 O O . SER B 2 22 ? 85.960 42.920 80.364 1.00 42.49 106 SER L O 1
ATOM 2012 N N . VAL B 2 23 ? 84.588 41.219 79.859 1.00 35.42 107 VAL L N 1
ATOM 2013 C CA . VAL B 2 23 ? 83.378 41.933 80.118 1.00 29.54 107 VAL L CA 1
ATOM 2014 C C . VAL B 2 23 ? 83.374 41.996 81.613 1.00 25.08 107 VAL L C 1
ATOM 2015 O O . VAL B 2 23 ? 83.799 41.064 82.268 1.00 22.04 107 VAL L O 1
ATOM 2019 N N . VAL B 2 24 ? 82.907 43.093 82.168 1.00 23.44 108 VAL L N 1
ATOM 2020 C CA . VAL B 2 24 ? 82.824 43.175 83.615 1.00 25.71 108 VAL L CA 1
ATOM 2021 C C . VAL B 2 24 ? 81.454 43.782 83.876 1.00 25.05 108 VAL L C 1
ATOM 2022 O O . VAL B 2 24 ? 81.200 44.914 83.449 1.00 31.79 108 VAL L O 1
ATOM 2026 N N . CYS B 2 25 ? 80.556 43.032 84.512 1.00 17.76 109 CYS L N 1
ATOM 2027 C CA . CYS B 2 25 ? 79.239 43.545 84.790 1.00 16.51 109 CYS L CA 1
ATOM 2028 C C . CYS B 2 25 ? 79.282 44.560 85.887 1.00 16.69 109 CYS L C 1
ATOM 2029 O O . CYS B 2 25 ? 80.283 44.629 86.527 1.00 22.66 109 CYS L O 1
ATOM 2032 N N . SER B 2 26 ? 78.208 45.330 86.106 1.00 17.81 110 SER L N 1
ATOM 2033 C CA . SER B 2 26 ? 78.066 46.361 87.186 1.00 18.11 110 SER L CA 1
ATOM 2034 C C . SER B 2 26 ? 76.595 46.705 87.355 1.00 19.24 110 SER L C 1
ATOM 2035 O O . SER B 2 26 ? 75.738 46.182 86.616 1.00 21.11 110 SER L O 1
ATOM 2038 N N . CYS B 2 27 ? 76.276 47.598 88.285 1.00 18.41 111 CYS L N 1
ATOM 2039 C CA . CYS B 2 27 ? 74.852 47.902 88.466 1.00 17.44 111 CYS L CA 1
ATOM 2040 C C . CYS B 2 27 ? 74.473 49.324 88.875 1.00 19.26 111 CYS L C 1
ATOM 2041 O O . CYS B 2 27 ? 75.350 50.146 89.221 1.00 20.59 111 CYS L O 1
ATOM 2044 N N . ALA B 2 28 ? 73.163 49.600 88.857 1.00 15.30 112 ALA L N 1
ATOM 2045 C CA . ALA B 2 28 ? 72.682 50.896 89.232 1.00 14.66 112 ALA L CA 1
ATOM 2046 C C . ALA B 2 28 ? 72.776 50.959 90.743 1.00 17.02 112 ALA L C 1
ATOM 2047 O O . ALA B 2 28 ? 72.762 49.936 91.380 1.00 17.75 112 ALA L O 1
ATOM 2049 N N . ARG B 2 29 ? 72.927 52.158 91.304 1.00 22.65 113 ARG L N 1
ATOM 2050 C CA . ARG B 2 29 ? 72.906 52.367 92.753 1.00 25.09 113 ARG L CA 1
ATOM 2051 C C . ARG B 2 29 ? 71.711 51.576 93.295 1.00 26.70 113 ARG L C 1
ATOM 2052 O O . ARG B 2 29 ? 70.634 51.571 92.697 1.00 29.58 113 ARG L O 1
ATOM 2060 N N . GLY B 2 30 ? 71.864 50.932 94.445 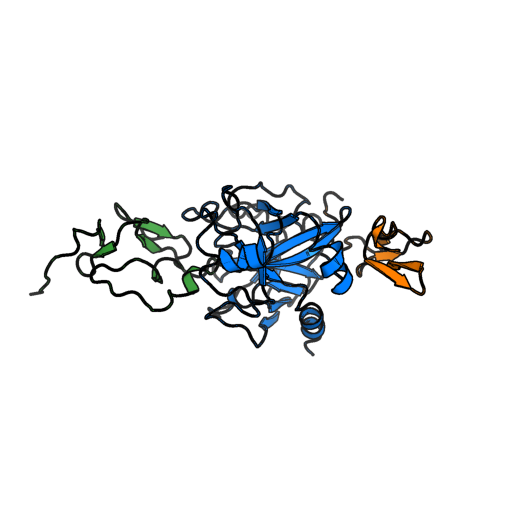1.00 28.11 114 GLY L N 1
ATOM 2061 C CA . GLY B 2 30 ? 70.736 50.209 95.031 1.00 27.70 114 GLY L CA 1
ATOM 2062 C C . GLY B 2 30 ? 70.912 48.721 94.938 1.00 25.19 114 GLY L C 1
ATOM 2063 O O . GLY B 2 30 ? 70.364 47.960 95.725 1.00 29.63 114 GLY L O 1
ATOM 2064 N N . TYR B 2 31 ? 71.700 48.357 93.951 1.00 20.76 115 TYR L N 1
ATOM 2065 C CA . TYR B 2 31 ? 72.062 47.021 93.616 1.00 21.07 115 TYR L CA 1
ATOM 2066 C C . TYR B 2 31 ? 73.524 46.778 94.042 1.00 25.65 115 TYR L C 1
ATOM 2067 O O . TYR B 2 31 ? 74.224 47.695 94.470 1.00 25.07 115 TYR L O 1
ATOM 2076 N N . THR B 2 32 ? 73.984 45.532 93.914 1.00 31.29 116 THR L N 1
ATOM 2077 C CA . THR B 2 32 ? 75.365 45.148 94.246 1.00 32.51 116 THR L CA 1
ATOM 2078 C C . THR B 2 32 ? 75.486 43.902 93.413 1.00 27.38 116 THR L C 1
ATOM 2079 O O . THR B 2 32 ? 74.498 43.165 93.329 1.00 26.21 116 THR L O 1
ATOM 2083 N N . LEU B 2 33 ? 76.655 43.644 92.814 1.00 24.87 117 LEU L N 1
ATOM 2084 C CA . LEU B 2 33 ? 76.767 42.494 91.863 1.00 22.14 117 LEU L CA 1
ATOM 2085 C C . LEU B 2 33 ? 76.804 41.123 92.421 1.00 23.71 117 LEU L C 1
ATOM 2086 O O . LEU B 2 33 ? 77.713 40.796 93.147 1.00 28.70 117 LEU L O 1
ATOM 2091 N N . ALA B 2 34 ? 75.847 40.281 92.060 1.00 26.10 118 ALA L N 1
ATOM 2092 C CA . ALA B 2 34 ? 75.874 38.933 92.591 1.00 24.84 118 ALA L CA 1
ATOM 2093 C C . ALA B 2 34 ? 77.284 38.402 92.478 1.00 26.49 118 ALA L C 1
ATOM 2094 O O . ALA B 2 34 ? 78.128 38.936 91.752 1.00 22.92 118 ALA L O 1
ATOM 2096 N N . ASP B 2 35 ? 77.536 37.345 93.221 1.00 30.84 119 ASP L N 1
ATOM 2097 C CA . ASP B 2 35 ? 78.843 36.745 93.212 1.00 35.68 119 ASP L CA 1
ATOM 2098 C C . ASP B 2 35 ? 79.154 36.258 91.820 1.00 37.52 119 ASP L C 1
ATOM 2099 O O . ASP B 2 35 ? 80.299 36.334 91.368 1.00 37.49 119 ASP L O 1
ATOM 2104 N N . ASN B 2 36 ? 78.119 35.754 91.154 1.00 34.93 120 ASN L N 1
ATOM 2105 C CA . ASN B 2 36 ? 78.310 35.247 89.818 1.00 33.50 120 ASN L CA 1
ATOM 2106 C C . ASN B 2 36 ? 78.832 36.269 88.837 1.00 30.89 120 ASN L C 1
ATOM 2107 O O . ASN B 2 36 ? 79.051 35.938 87.669 1.00 28.75 120 ASN L O 1
ATOM 2112 N N . GLY B 2 37 ? 79.004 37.505 89.302 1.00 28.88 121 GLY L N 1
ATOM 2113 C CA . GLY B 2 37 ? 79.527 38.576 88.451 1.00 30.37 121 GLY L CA 1
ATOM 2114 C C . GLY B 2 37 ? 78.694 39.017 87.250 1.00 28.55 121 GLY L C 1
ATOM 2115 O O . GLY B 2 37 ? 79.109 39.842 86.434 1.00 26.81 121 GLY L O 1
ATOM 2116 N N . LYS B 2 38 ? 77.510 38.438 87.148 1.00 27.13 122 LYS L N 1
ATOM 2117 C CA . LYS B 2 38 ? 76.625 38.741 86.083 1.00 24.24 122 LYS L CA 1
ATOM 2118 C C . LYS B 2 38 ? 75.506 39.551 86.590 1.00 22.67 122 LYS L C 1
ATOM 2119 O O . LYS B 2 38 ? 75.300 40.626 86.075 1.00 26.55 122 LYS L O 1
ATOM 2125 N N . ALA B 2 39 ? 74.805 39.065 87.612 1.00 19.98 123 ALA L N 1
ATOM 2126 C CA . ALA B 2 39 ? 73.601 39.743 88.106 1.00 18.09 123 ALA L CA 1
ATOM 2127 C C . ALA B 2 39 ? 73.657 40.842 89.121 1.00 18.79 123 ALA L C 1
ATOM 2128 O O . ALA B 2 39 ? 74.736 41.209 89.590 1.00 19.90 123 ALA L O 1
ATOM 2130 N N . CYS B 2 40 ? 72.484 41.401 89.445 1.00 18.32 124 CYS L N 1
ATOM 2131 C CA . CYS B 2 40 ? 72.459 42.441 90.489 1.00 20.53 124 CYS L CA 1
ATOM 2132 C C . CYS B 2 40 ? 71.467 42.173 91.650 1.00 21.50 124 CYS L C 1
ATOM 2133 O O . CYS B 2 40 ? 70.266 41.925 91.459 1.00 20.36 124 CYS L O 1
ATOM 2136 N N . ILE B 2 41 ? 72.000 42.229 92.858 1.00 20.08 125 ILE L N 1
ATOM 2137 C CA . ILE B 2 41 ? 71.212 41.980 94.042 1.00 21.70 125 ILE L CA 1
ATOM 2138 C C . ILE B 2 41 ? 70.879 43.327 94.656 1.00 22.71 125 ILE L C 1
ATOM 2139 O O . ILE B 2 41 ? 71.796 44.099 95.023 1.00 25.28 125 ILE L O 1
ATOM 2144 N N . PRO B 2 42 ? 69.575 43.639 94.780 1.00 21.85 126 PRO L N 1
ATOM 2145 C CA . PRO B 2 42 ? 69.086 44.890 95.360 1.00 20.28 126 PRO L CA 1
ATOM 2146 C C . PRO B 2 42 ? 69.586 44.884 96.752 1.00 16.85 126 PRO L C 1
ATOM 2147 O O . PRO B 2 42 ? 69.407 43.943 97.449 1.00 19.24 126 PRO L O 1
ATOM 2151 N N . THR B 2 43 ? 70.251 45.921 97.153 1.00 16.68 127 THR L N 1
ATOM 2152 C CA . THR B 2 43 ? 70.714 45.932 98.470 1.00 19.52 127 THR L CA 1
ATOM 2153 C C . THR B 2 43 ? 69.648 46.772 99.119 1.00 22.13 127 THR L C 1
ATOM 2154 O O . THR B 2 43 ? 69.943 47.487 100.052 1.00 30.29 127 THR L O 1
ATOM 2158 N N . GLY B 2 44 ? 68.400 46.673 98.643 1.00 22.64 128 GLY L N 1
ATOM 2159 C CA . GLY B 2 44 ? 67.300 47.489 99.186 1.00 21.30 128 GLY L CA 1
ATOM 2160 C C . GLY B 2 44 ? 65.878 47.086 98.787 1.00 22.74 128 GLY L C 1
ATOM 2161 O O . GLY B 2 44 ? 65.659 46.408 97.772 1.00 27.04 128 GLY L O 1
ATOM 2162 N N . PRO B 2 45 ? 64.863 47.541 99.508 1.00 19.73 129 PRO L N 1
ATOM 2163 C CA . PRO B 2 45 ? 63.460 47.181 99.217 1.00 23.80 129 PRO L CA 1
ATOM 2164 C C . PRO B 2 45 ? 62.806 47.827 98.005 1.00 27.41 129 PRO L C 1
ATOM 2165 O O . PRO B 2 45 ? 61.758 47.358 97.505 1.00 29.47 129 PRO L O 1
ATOM 2169 N N . TYR B 2 46 ? 63.396 48.926 97.556 1.00 25.77 130 TYR L N 1
ATOM 2170 C CA . TYR B 2 46 ? 62.839 49.632 96.437 1.00 24.00 130 TYR L CA 1
ATOM 2171 C C . TYR B 2 46 ? 64.009 50.033 95.576 1.00 25.90 130 TYR L C 1
ATOM 2172 O O . TYR B 2 46 ? 64.404 51.200 95.574 1.00 27.23 130 TYR L O 1
ATOM 2181 N N . PRO B 2 47 ? 64.621 49.054 94.871 1.00 24.82 131 PRO L N 1
ATOM 2182 C CA . PRO B 2 47 ? 65.766 49.329 93.998 1.00 24.43 131 PRO L CA 1
ATOM 2183 C C . PRO B 2 47 ? 65.177 50.020 92.757 1.00 26.11 131 PRO L C 1
ATOM 2184 O O . PRO B 2 47 ? 64.107 49.682 92.298 1.00 32.50 131 PRO L O 1
ATOM 2188 N N . CYS B 2 48 ? 65.851 50.988 92.196 1.00 22.58 132 CYS L N 1
ATOM 2189 C CA . CYS B 2 48 ? 65.266 51.672 91.082 1.00 17.66 132 CYS L CA 1
ATOM 2190 C C . CYS B 2 48 ? 65.060 50.776 89.921 1.00 14.29 132 CYS L C 1
ATOM 2191 O O . CYS B 2 48 ? 65.865 49.931 89.696 1.00 11.56 132 CYS L O 1
ATOM 2194 N N . GLY B 2 49 ? 63.993 50.978 89.167 1.00 15.25 133 GLY L N 1
ATOM 2195 C CA . GLY B 2 49 ? 63.846 50.214 87.949 1.00 18.57 133 GLY L CA 1
ATOM 2196 C C . GLY B 2 49 ? 62.990 48.979 87.985 1.00 21.59 133 GLY L C 1
ATOM 2197 O O . GLY B 2 49 ? 62.618 48.427 86.935 1.00 22.22 133 GLY L O 1
ATOM 2198 N N . LYS B 2 50 ? 62.686 48.506 89.178 1.00 22.66 134 LYS L N 1
ATOM 2199 C CA . LYS B 2 50 ? 61.860 47.333 89.256 1.00 23.79 134 LYS L CA 1
ATOM 2200 C C . LYS B 2 50 ? 60.528 47.863 89.624 1.00 24.17 134 LYS L C 1
ATOM 2201 O O . LYS B 2 50 ? 60.428 48.747 90.484 1.00 23.14 134 LYS L O 1
ATOM 2207 N N . GLN B 2 51 ? 59.495 47.357 88.967 1.00 24.57 135 GLN L N 1
ATOM 2208 C CA . GLN B 2 51 ? 58.169 47.833 89.296 1.00 26.42 135 GLN L CA 1
ATOM 2209 C C . GLN B 2 51 ? 57.675 47.241 90.621 1.00 28.31 135 GLN L C 1
ATOM 2210 O O . GLN B 2 51 ? 58.310 46.354 91.197 1.00 29.74 135 GLN L O 1
ATOM 2216 N N . THR B 2 52 ? 56.558 47.740 91.131 1.00 30.12 136 THR L N 1
ATOM 2217 C CA . THR B 2 52 ? 56.046 47.200 92.350 1.00 31.35 136 THR L CA 1
ATOM 2218 C C . THR B 2 52 ? 54.893 46.278 91.993 1.00 40.18 136 THR L C 1
ATOM 2219 O O . THR B 2 52 ? 54.504 46.144 90.837 1.00 42.22 136 THR L O 1
ATOM 2223 N N . LEU B 2 53 ? 54.349 45.658 93.022 1.00 51.49 137 LEU L N 1
ATOM 2224 C CA . LEU B 2 53 ? 53.298 44.656 92.939 1.00 63.29 137 LEU L CA 1
ATOM 2225 C C . LEU B 2 53 ? 54.183 43.634 93.588 1.00 69.22 137 LEU L C 1
ATOM 2226 O O . LEU B 2 53 ? 53.774 42.542 93.997 1.00 71.49 137 LEU L O 1
ATOM 2231 N N . GLU B 2 54 ? 55.433 44.090 93.666 1.00 74.99 138 GLU L N 1
ATOM 2232 C CA . GLU B 2 54 ? 56.616 43.411 94.203 1.00 79.53 138 GLU L CA 1
ATOM 2233 C C . GLU B 2 54 ? 57.557 44.500 94.787 1.00 80.75 138 GLU L C 1
ATOM 2234 O O . GLU B 2 54 ? 57.172 45.084 95.842 1.00 82.44 138 GLU L O 1
ATOM 2241 N N . TYR C 3 4 ? 36.936 77.623 82.293 1.00 60.79 3 TYR N N 1
ATOM 2242 C CA . TYR C 3 4 ? 36.708 76.644 81.163 1.00 63.25 3 TYR N CA 1
ATOM 2243 C C . TYR C 3 4 ? 35.754 77.244 80.116 1.00 62.94 3 TYR N C 1
ATOM 2244 O O . TYR C 3 4 ? 34.600 76.785 79.958 1.00 65.07 3 TYR N O 1
ATOM 2253 N N . PRO C 3 5 ? 36.227 78.267 79.371 1.00 61.84 4 PRO N N 1
ATOM 2254 C CA . PRO C 3 5 ? 35.376 78.904 78.363 1.00 61.69 4 PRO N CA 1
ATOM 2255 C C . PRO C 3 5 ? 34.611 77.993 77.388 1.00 64.71 4 PRO N C 1
ATOM 2256 O O . PRO C 3 5 ? 35.107 76.946 76.933 1.00 66.42 4 PRO N O 1
ATOM 2260 N N . GLU C 3 6 ? 33.377 78.424 77.113 1.00 66.18 5 GLU N N 1
ATOM 2261 C CA . GLU C 3 6 ? 32.425 77.749 76.243 1.00 65.70 5 GLU N CA 1
ATOM 2262 C C . GLU C 3 6 ? 32.636 78.124 74.779 1.00 60.75 5 GLU N C 1
ATOM 2263 O O . GLU C 3 6 ? 32.269 79.224 74.310 1.00 57.63 5 GLU N O 1
ATOM 2269 N N . CYS C 3 7 ? 33.211 77.170 74.059 1.00 56.14 6 CYS N N 1
ATOM 2270 C CA . CYS C 3 7 ? 33.539 77.381 72.664 1.00 53.50 6 CYS N CA 1
ATOM 2271 C C . CYS C 3 7 ? 32.440 77.512 71.705 1.00 52.51 6 CYS N C 1
ATOM 2272 O O . CYS C 3 7 ? 31.332 77.023 71.919 1.00 50.76 6 CYS N O 1
ATOM 2275 N N . GLY C 3 8 ? 32.815 78.100 70.582 1.00 51.01 7 GLY N N 1
ATOM 2276 C CA . GLY C 3 8 ? 31.841 78.356 69.558 1.00 52.71 7 GLY N CA 1
ATOM 2277 C C . GLY C 3 8 ? 31.899 77.466 68.381 1.00 52.98 7 GLY N C 1
ATOM 2278 O O . GLY C 3 8 ? 32.843 76.714 68.216 1.00 56.26 7 GLY N O 1
ATOM 2279 N N . GLU C 3 9 ? 30.849 77.526 67.582 1.00 54.47 8 GLU N N 1
ATOM 2280 C CA . GLU C 3 9 ? 30.807 76.730 66.384 1.00 55.56 8 GLU N CA 1
ATOM 2281 C C . GLU C 3 9 ? 32.154 77.042 65.676 1.00 52.40 8 GLU N C 1
ATOM 2282 O O . GLU C 3 9 ? 32.542 78.204 65.486 1.00 51.59 8 GLU N O 1
ATOM 2288 N N . ASN C 3 10 ? 32.898 75.981 65.384 1.00 48.90 9 ASN N N 1
ATOM 2289 C CA . ASN C 3 10 ? 34.195 76.078 64.733 1.00 45.81 9 ASN N CA 1
ATOM 2290 C C . ASN C 3 10 ? 35.483 76.299 65.526 1.00 43.66 9 ASN N C 1
ATOM 2291 O O . ASN C 3 10 ? 36.550 76.413 64.935 1.00 44.32 9 ASN N O 1
ATOM 2296 N N . GLU C 3 11 ? 35.378 76.348 66.848 1.00 41.31 10 GLU N N 1
ATOM 2297 C CA . GLU C 3 11 ? 36.522 76.497 67.737 1.00 37.91 10 GLU N CA 1
ATOM 2298 C C . GLU C 3 11 ? 36.452 75.247 68.603 1.00 38.60 10 GLU N C 1
ATOM 2299 O O . GLU C 3 11 ? 35.370 74.664 68.807 1.00 39.09 10 GLU N O 1
ATOM 2305 N N . TRP C 3 12 ? 37.599 74.851 69.139 1.00 38.85 11 TRP N N 1
ATOM 2306 C CA . TRP C 3 12 ? 37.634 73.702 70.016 1.00 38.10 11 TRP N CA 1
ATOM 2307 C C . TRP C 3 12 ? 38.187 74.205 71.331 1.00 35.11 11 TRP N C 1
ATOM 2308 O O . TRP C 3 12 ? 38.646 75.352 71.398 1.00 32.06 11 TRP N O 1
ATOM 2319 N N . LEU C 3 13 ? 38.120 73.353 72.366 1.00 33.84 12 LEU N N 1
ATOM 2320 C CA . LEU C 3 13 ? 38.589 73.696 73.713 1.00 31.87 12 LEU N CA 1
ATOM 2321 C C . LEU C 3 13 ? 39.942 73.139 74.047 1.00 32.01 12 LEU N C 1
ATOM 2322 O O . LEU C 3 13 ? 40.122 71.922 74.246 1.00 33.85 12 LEU N O 1
ATOM 2327 N N . ASP C 3 14 ? 40.880 74.065 74.159 1.00 28.71 13 ASP N N 1
ATOM 2328 C CA . ASP C 3 14 ? 42.273 73.784 74.470 1.00 26.65 13 ASP N CA 1
ATOM 2329 C C . ASP C 3 14 ? 42.384 73.797 76.016 1.00 28.14 13 ASP N C 1
ATOM 2330 O O . ASP C 3 14 ? 42.708 74.838 76.589 1.00 31.36 13 ASP N O 1
ATOM 2335 N N . ASP C 3 15 ? 42.105 72.680 76.708 1.00 25.90 14 ASP N N 1
ATOM 2336 C CA . ASP C 3 15 ? 42.179 72.718 78.186 1.00 23.27 14 ASP N CA 1
ATOM 2337 C C . ASP C 3 15 ? 43.571 73.049 78.711 1.00 23.39 14 ASP N C 1
ATOM 2338 O O . ASP C 3 15 ? 43.872 72.693 79.839 1.00 25.17 14 ASP N O 1
ATOM 2343 N N . CYS C 3 16 ? 44.436 73.685 77.905 1.00 23.16 15 CYS N N 1
ATOM 2344 C CA . CYS C 3 16 ? 45.782 74.093 78.356 1.00 19.11 15 CYS N CA 1
ATOM 2345 C C . CYS C 3 16 ? 46.126 75.437 77.774 1.00 16.83 15 CYS N C 1
ATOM 2346 O O . CYS C 3 16 ? 47.125 76.019 78.124 1.00 14.11 15 CYS N O 1
ATOM 2349 N N . GLY C 3 17 ? 45.315 75.901 76.843 1.00 16.27 16 GLY N N 1
ATOM 2350 C CA . GLY C 3 17 ? 45.533 77.207 76.245 1.00 17.61 16 GLY N CA 1
ATOM 2351 C C . GLY C 3 17 ? 46.736 77.458 75.346 1.00 19.42 16 GLY N C 1
ATOM 2352 O O . GLY C 3 17 ? 46.642 78.281 74.433 1.00 17.49 16 GLY N O 1
ATOM 2353 N N . THR C 3 18 ? 47.847 76.766 75.610 1.00 21.88 17 THR N N 1
ATOM 2354 C 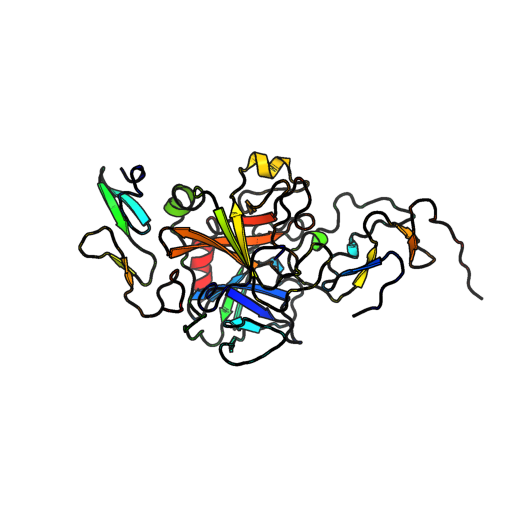CA . THR C 3 18 ? 49.118 76.919 74.892 1.00 23.96 17 THR N CA 1
ATOM 2355 C C . THR C 3 18 ? 48.931 76.985 73.349 1.00 25.55 17 THR N C 1
ATOM 2356 O O . THR C 3 18 ? 49.855 77.331 72.579 1.00 26.93 17 THR N O 1
ATOM 2360 N N . GLN C 3 19 ? 47.725 76.657 72.897 1.00 25.67 18 GLN N N 1
ATOM 2361 C CA . GLN C 3 19 ? 47.428 76.593 71.477 1.00 25.17 18 GLN N CA 1
ATOM 2362 C C . GLN C 3 19 ? 46.822 77.805 70.839 1.00 28.43 18 GLN N C 1
ATOM 2363 O O . GLN C 3 19 ? 46.948 77.983 69.646 1.00 29.82 18 GLN N O 1
ATOM 2369 N N . LYS C 3 20 ? 46.146 78.640 71.610 1.00 32.29 19 LYS N N 1
ATOM 2370 C CA . LYS C 3 20 ? 45.580 79.868 71.055 1.00 34.36 19 LYS N CA 1
ATOM 2371 C C . LYS C 3 20 ? 46.674 80.721 70.368 1.00 31.91 19 LYS N C 1
ATOM 2372 O O . LYS C 3 20 ? 46.533 81.148 69.228 1.00 33.63 19 LYS N O 1
ATOM 2378 N N . PRO C 3 21 ? 47.778 80.988 71.064 1.00 27.53 20 PRO N N 1
ATOM 2379 C CA . PRO C 3 21 ? 48.790 81.779 70.405 1.00 23.60 20 PRO N CA 1
ATOM 2380 C C . PRO C 3 21 ? 49.054 81.393 69.008 1.00 22.63 20 PRO N C 1
ATOM 2381 O O . PRO C 3 21 ? 49.496 82.199 68.262 1.00 27.31 20 PRO N O 1
ATOM 2385 N N . CYS C 3 22 ? 48.814 80.175 68.610 1.00 23.71 21 CYS N N 1
ATOM 2386 C CA . CYS C 3 22 ? 49.148 79.883 67.242 1.00 27.17 21 CYS N CA 1
ATOM 2387 C C . CYS C 3 22 ? 48.019 79.939 66.225 1.00 35.41 21 CYS N C 1
ATOM 2388 O O . CYS C 3 22 ? 48.279 79.649 65.059 1.00 38.13 21 CYS N O 1
ATOM 2391 N N . GLU C 3 23 ? 46.790 80.314 66.630 1.00 39.15 22 GLU N N 1
ATOM 2392 C CA . GLU C 3 23 ? 45.632 80.404 65.701 1.00 39.31 22 GLU N CA 1
ATOM 2393 C C . GLU C 3 23 ? 45.967 81.198 64.460 1.00 46.64 22 GLU N C 1
ATOM 2394 O O . GLU C 3 23 ? 46.623 82.262 64.563 1.00 52.31 22 GLU N O 1
ATOM 2400 N N . ALA C 3 24 ? 45.477 80.727 63.308 1.00 48.33 23 ALA N N 1
ATOM 2401 C CA . ALA C 3 24 ? 45.712 81.402 62.048 1.00 48.93 23 ALA N CA 1
ATOM 2402 C C . ALA C 3 24 ? 44.829 82.628 62.109 1.00 52.61 23 ALA N C 1
ATOM 2403 O O . ALA C 3 24 ? 43.619 82.513 62.288 1.00 53.86 23 ALA N O 1
ATOM 2405 N N . LYS C 3 25 ? 45.433 83.807 61.996 1.00 57.83 24 LYS N N 1
ATOM 2406 C CA . LYS C 3 25 ? 44.668 85.047 62.071 1.00 63.21 24 LYS N CA 1
ATOM 2407 C C . LYS C 3 25 ? 44.267 85.603 60.693 1.00 64.96 24 LYS N C 1
ATOM 2408 O O . LYS C 3 25 ? 45.085 85.706 59.770 1.00 66.48 24 LYS N O 1
ATOM 2414 N N . CYS C 3 26 ? 42.985 85.947 60.575 1.00 66.41 25 CYS N N 1
ATOM 2415 C CA . CYS C 3 26 ? 42.402 86.436 59.344 1.00 65.94 25 CYS N CA 1
ATOM 2416 C C . CYS C 3 26 ? 43.244 87.411 58.596 1.00 71.14 25 CYS N C 1
ATOM 2417 O O . CYS C 3 26 ? 43.855 87.008 57.619 1.00 73.42 25 CYS N O 1
ATOM 2420 N N . ASN C 3 27 ? 43.287 88.690 58.959 1.00 78.52 26 ASN N N 1
ATOM 2421 C CA . ASN C 3 27 ? 44.224 89.497 58.173 1.00 86.17 26 ASN N CA 1
ATOM 2422 C C . ASN C 3 27 ? 45.536 88.925 58.724 1.00 88.04 26 ASN N C 1
ATOM 2423 O O . ASN C 3 27 ? 46.081 89.357 59.764 1.00 89.78 26 ASN N O 1
ATOM 2428 N N . GLU C 3 28 ? 46.012 87.922 58.005 1.00 88.43 27 GLU N N 1
ATOM 2429 C CA . GLU C 3 28 ? 47.165 87.174 58.402 1.00 90.09 27 GLU N CA 1
ATOM 2430 C C . GLU C 3 28 ? 48.494 87.858 58.568 1.00 90.44 27 GLU N C 1
ATOM 2431 O O . GLU C 3 28 ? 48.648 88.841 59.324 1.00 88.25 27 GLU N O 1
ATOM 2437 N N . GLU C 3 29 ? 49.454 87.272 57.860 1.00 92.21 28 GLU N N 1
ATOM 2438 C CA . GLU C 3 29 ? 50.854 87.668 57.873 1.00 93.61 28 GLU N CA 1
ATOM 2439 C C . GLU C 3 29 ? 51.473 87.041 59.156 1.00 94.00 28 GLU N C 1
ATOM 2440 O O . GLU C 3 29 ? 51.587 87.701 60.219 1.00 93.78 28 GLU N O 1
ATOM 2446 N N . PRO C 3 30 ? 51.837 85.726 59.062 1.00 93.65 29 PRO N N 1
ATOM 2447 C CA . PRO C 3 30 ? 52.442 84.806 60.056 1.00 92.25 29 PRO N CA 1
ATOM 2448 C C . PRO C 3 30 ? 53.807 85.165 60.630 1.00 89.45 29 PRO N C 1
ATOM 2449 O O . PRO C 3 30 ? 54.606 85.850 59.983 1.00 91.60 29 PRO N O 1
ATOM 2453 N N . PRO C 3 31 ? 54.080 84.728 61.869 1.00 86.05 30 PRO N N 1
ATOM 2454 C CA . PRO C 3 31 ? 55.398 85.064 62.404 1.00 85.69 30 PRO N CA 1
ATOM 2455 C C . PRO C 3 31 ? 56.411 84.210 61.618 1.00 85.73 30 PRO N C 1
ATOM 2456 O O . PRO C 3 31 ? 56.010 83.241 60.946 1.00 82.09 30 PRO N O 1
ATOM 2460 N N . GLU C 3 32 ? 57.698 84.583 61.681 1.00 87.53 31 GLU N N 1
ATOM 2461 C CA . GLU C 3 32 ? 58.774 83.857 60.967 1.00 87.94 31 GLU N CA 1
ATOM 2462 C C . GLU C 3 32 ? 59.012 82.514 61.655 1.00 85.42 31 GLU N C 1
ATOM 2463 O O . GLU C 3 32 ? 59.550 81.538 61.094 1.00 84.39 31 GLU N O 1
ATOM 2469 N N . GLU C 3 33 ? 58.584 82.494 62.900 1.00 81.37 32 GLU N N 1
ATOM 2470 C CA . GLU C 3 33 ? 58.693 81.323 63.708 1.00 77.11 32 GLU N CA 1
ATOM 2471 C C . GLU C 3 33 ? 57.459 81.401 64.591 1.00 71.97 32 GLU N C 1
ATOM 2472 O O . GLU C 3 33 ? 57.238 82.405 65.279 1.00 71.79 32 GLU N O 1
ATOM 2478 N N . GLU C 3 34 ? 56.632 80.369 64.537 1.00 64.88 33 GLU N N 1
ATOM 2479 C CA . GLU C 3 34 ? 55.442 80.352 65.368 1.00 59.84 33 GLU N CA 1
ATOM 2480 C C . GLU C 3 34 ? 55.784 80.398 66.854 1.00 52.09 33 GLU N C 1
ATOM 2481 O O . GLU C 3 34 ? 56.871 80.012 67.277 1.00 50.38 33 GLU N O 1
ATOM 2487 N N . ASP C 3 35 ? 54.843 80.858 67.658 1.00 44.86 34 ASP N N 1
ATOM 2488 C CA . ASP C 3 35 ? 55.107 80.930 69.073 1.00 38.70 34 ASP N CA 1
ATOM 2489 C C . ASP C 3 35 ? 55.451 79.528 69.442 1.00 37.89 34 ASP N C 1
ATOM 2490 O O . ASP C 3 35 ? 54.675 78.592 69.271 1.00 39.69 34 ASP N O 1
ATOM 2495 N N . PRO C 3 36 ? 56.649 79.344 69.943 1.00 35.66 35 PRO N N 1
ATOM 2496 C CA . PRO C 3 36 ? 57.057 78.006 70.316 1.00 32.95 35 PRO N CA 1
ATOM 2497 C C . PRO C 3 36 ? 56.241 77.453 71.450 1.00 27.19 35 PRO N C 1
ATOM 2498 O O . PRO C 3 36 ? 56.256 76.268 71.704 1.00 29.35 35 PRO N O 1
ATOM 2502 N N . ILE C 3 37 ? 55.506 78.306 72.126 1.00 23.23 36 ILE N N 1
ATOM 2503 C CA . ILE C 3 37 ? 54.780 77.827 73.267 1.00 20.62 36 ILE N CA 1
ATOM 2504 C C . ILE C 3 37 ? 53.851 76.813 72.731 1.00 22.09 36 ILE N C 1
ATOM 2505 O O . ILE C 3 37 ? 53.443 75.874 73.429 1.00 25.87 36 ILE N O 1
ATOM 2510 N N . CYS C 3 38 ? 53.519 76.967 71.468 1.00 21.38 37 CYS N N 1
ATOM 2511 C CA . CYS C 3 38 ? 52.629 75.976 70.930 1.00 24.23 37 CYS N CA 1
ATOM 2512 C C . CYS C 3 38 ? 53.200 74.561 70.830 1.00 22.68 37 CYS N C 1
ATOM 2513 O O . CYS C 3 38 ? 52.437 73.625 70.755 1.00 27.20 37 CYS N O 1
ATOM 2516 N N . ARG C 3 39 ? 54.509 74.378 70.817 1.00 19.07 38 ARG N N 1
ATOM 2517 C CA . ARG C 3 39 ? 55.035 73.025 70.779 1.00 15.30 38 ARG N CA 1
ATOM 2518 C C . ARG C 3 39 ? 55.293 72.426 72.184 1.00 12.95 38 ARG N C 1
ATOM 2519 O O . ARG C 3 39 ? 55.725 71.284 72.288 1.00 10.62 38 ARG N O 1
ATOM 2527 N N . SER C 3 40 ? 55.037 73.182 73.258 1.00 10.11 39 SER N N 1
ATOM 2528 C CA . SER C 3 40 ? 55.290 72.628 74.581 1.00 11.56 39 SER N CA 1
ATOM 2529 C C . SER C 3 40 ? 54.304 71.544 74.845 1.00 14.05 39 SER N C 1
ATOM 2530 O O . SER C 3 40 ? 53.143 71.725 74.524 1.00 17.24 39 SER N O 1
ATOM 2533 N N . ARG C 3 41 ? 54.749 70.428 75.427 1.00 14.31 40 ARG N N 1
ATOM 2534 C CA . ARG C 3 41 ? 53.835 69.359 75.774 1.00 10.99 40 ARG N CA 1
ATOM 2535 C C . ARG C 3 41 ? 53.391 69.534 77.236 1.00 11.62 40 ARG N C 1
ATOM 2536 O O . ARG C 3 41 ? 52.899 68.599 77.866 1.00 11.53 40 ARG N O 1
ATOM 2544 N N . GLY C 3 42 ? 53.555 70.735 77.780 1.00 10.00 41 GLY N N 1
ATOM 2545 C CA . GLY C 3 42 ? 53.093 70.943 79.130 1.00 15.78 41 GLY N CA 1
ATOM 2546 C C . GLY C 3 42 ? 51.699 71.555 79.122 1.00 24.79 41 GLY N C 1
ATOM 2547 O O . GLY C 3 42 ? 51.275 72.236 78.146 1.00 30.68 41 GLY N O 1
ATOM 2548 N N . CYS C 3 43 ? 50.929 71.337 80.176 1.00 25.11 42 CYS N N 1
ATOM 2549 C CA . CYS C 3 43 ? 49.619 71.978 80.192 1.00 23.63 42 CYS N CA 1
ATOM 2550 C C . CYS C 3 43 ? 49.880 73.276 80.959 1.00 25.63 42 CYS N C 1
ATOM 2551 O O . CYS C 3 43 ? 49.564 73.390 82.151 1.00 24.48 42 CYS N O 1
ATOM 2554 N N . LEU C 3 44 ? 50.413 74.268 80.243 1.00 25.34 43 LEU N N 1
ATOM 2555 C CA . LEU C 3 44 ? 50.834 75.510 80.856 1.00 23.24 43 LEU N CA 1
ATOM 2556 C C . LEU C 3 44 ? 49.928 76.770 81.016 1.00 26.15 43 LEU N C 1
ATOM 2557 O O . LEU C 3 44 ? 50.351 77.773 81.623 1.00 28.41 43 LEU N O 1
ATOM 2562 N N . LEU C 3 45 ? 48.697 76.728 80.499 1.00 26.37 44 LEU N N 1
ATOM 2563 C CA . LEU C 3 45 ? 47.754 77.854 80.591 1.00 21.03 44 LEU N CA 1
ATOM 2564 C C . LEU C 3 45 ? 46.325 77.379 80.754 1.00 22.12 44 LEU N C 1
ATOM 2565 O O . LEU C 3 45 ? 45.994 76.183 80.661 1.00 22.10 44 LEU N O 1
ATOM 2570 N N . PRO C 3 46 ? 45.437 78.331 81.001 1.00 22.81 45 PRO N N 1
ATOM 2571 C CA . PRO C 3 46 ? 44.024 78.000 81.189 1.00 20.85 45 PRO N CA 1
ATOM 2572 C C . PRO C 3 46 ? 43.333 77.777 79.873 1.00 19.02 45 PRO N C 1
ATOM 2573 O O . PRO C 3 46 ? 43.748 78.363 78.865 1.00 19.09 45 PRO N O 1
ATOM 2577 N N . PRO C 3 47 ? 42.308 76.884 79.857 1.00 18.54 46 PRO N N 1
ATOM 2578 C CA . PRO C 3 47 ? 41.513 76.502 78.683 1.00 21.92 46 PRO N CA 1
ATOM 2579 C C . PRO C 3 47 ? 41.068 77.683 77.871 1.00 23.28 46 PRO N C 1
ATOM 2580 O O . PRO C 3 47 ? 40.577 78.674 78.402 1.00 29.35 46 PRO N O 1
ATOM 2584 N N . ALA C 3 48 ? 41.244 77.570 76.579 1.00 20.37 47 ALA N N 1
ATOM 2585 C CA . ALA C 3 48 ? 40.909 78.644 75.725 1.00 25.92 47 ALA N CA 1
ATOM 2586 C C . ALA C 3 48 ? 40.337 78.079 74.419 1.00 32.24 47 ALA N C 1
ATOM 2587 O O . ALA C 3 48 ? 40.841 77.061 73.920 1.00 38.66 47 ALA N O 1
ATOM 2589 N N . CYS C 3 49 ? 39.285 78.719 73.872 1.00 31.22 48 CYS N N 1
ATOM 2590 C CA . CYS C 3 49 ? 38.659 78.242 72.645 1.00 23.55 48 CYS N CA 1
ATOM 2591 C C . CYS C 3 49 ? 39.536 78.714 71.591 1.00 17.94 48 CYS N C 1
ATOM 2592 O O . CYS C 3 49 ? 39.853 79.856 71.570 1.00 17.66 48 CYS N O 1
ATOM 2595 N N . VAL C 3 50 ? 39.994 77.818 70.746 1.00 17.80 49 VAL N N 1
ATOM 2596 C CA . VAL C 3 50 ? 40.885 78.236 69.683 1.00 18.07 49 VAL N CA 1
ATOM 2597 C C . VAL C 3 50 ? 40.391 77.594 68.406 1.00 18.24 49 VAL N C 1
ATOM 2598 O O . VAL C 3 50 ? 39.662 76.613 68.416 1.00 15.10 49 VAL N O 1
ATOM 2602 N N . CYS C 3 51 ? 40.807 78.142 67.289 1.00 22.21 50 CYS N N 1
ATOM 2603 C CA . CYS C 3 51 ? 40.288 77.661 66.016 1.00 27.63 50 CYS N CA 1
ATOM 2604 C C . CYS C 3 51 ? 40.527 76.224 65.616 1.00 27.22 50 CYS N C 1
ATOM 2605 O O . CYS C 3 51 ? 41.599 75.671 65.826 1.00 30.88 50 CYS N O 1
ATOM 2608 N N . LYS C 3 52 ? 39.504 75.627 65.024 1.00 26.93 51 LYS N N 1
ATOM 2609 C CA . LYS C 3 52 ? 39.610 74.272 64.548 1.00 27.94 51 LYS N CA 1
ATOM 2610 C C . LYS C 3 52 ? 40.581 74.387 63.428 1.00 28.92 51 LYS N C 1
ATOM 2611 O O . LYS C 3 52 ? 40.731 75.471 62.871 1.00 26.39 51 LYS N O 1
ATOM 2617 N N . ASP C 3 53 ? 41.260 73.289 63.111 1.00 32.96 52 ASP N N 1
ATOM 2618 C CA . ASP C 3 53 ? 42.236 73.331 62.011 1.00 35.33 52 ASP N CA 1
ATOM 2619 C C . ASP C 3 53 ? 41.503 73.731 60.763 1.00 32.61 52 ASP N C 1
ATOM 2620 O O . ASP C 3 53 ? 40.515 73.115 60.395 1.00 31.33 52 ASP N O 1
ATOM 2625 N N . GLY C 3 54 ? 41.988 74.764 60.109 1.00 34.07 53 GLY N N 1
ATOM 2626 C CA . GLY C 3 54 ? 41.293 75.214 58.922 1.00 38.72 53 GLY N CA 1
ATOM 2627 C C . GLY C 3 54 ? 40.180 76.207 59.234 1.00 36.94 53 GLY N C 1
ATOM 2628 O O . GLY C 3 54 ? 39.046 76.042 58.778 1.00 38.63 53 GLY N O 1
ATOM 2629 N N . PHE C 3 55 ? 40.513 77.210 60.033 1.00 32.78 54 PHE N N 1
ATOM 2630 C CA . PHE C 3 55 ? 39.573 78.235 60.403 1.00 33.07 54 PHE N CA 1
ATOM 2631 C C . PHE C 3 55 ? 40.309 79.470 60.905 1.00 35.69 54 PHE N C 1
ATOM 2632 O O . PHE C 3 55 ? 40.840 79.522 62.027 1.00 37.77 54 PHE N O 1
ATOM 2640 N N . TYR C 3 56 ? 40.353 80.493 60.082 1.00 32.32 55 TYR N N 1
ATOM 2641 C CA . TYR C 3 56 ? 41.044 81.622 60.561 1.00 29.08 55 TYR N CA 1
ATOM 2642 C C . TYR C 3 56 ? 40.152 82.343 61.550 1.00 25.95 55 TYR N C 1
ATOM 2643 O O . TYR C 3 56 ? 38.937 82.164 61.600 1.00 24.21 55 TYR N O 1
ATOM 2652 N N . ARG C 3 57 ? 40.763 83.140 62.384 1.00 23.66 56 ARG N N 1
ATOM 2653 C CA . ARG C 3 57 ? 39.956 83.868 63.286 1.00 28.28 56 ARG N CA 1
ATOM 2654 C C . ARG C 3 57 ? 39.710 85.292 62.732 1.00 33.56 56 ARG N C 1
ATOM 2655 O O . ARG C 3 57 ? 40.646 86.097 62.619 1.00 35.13 56 ARG N O 1
ATOM 2663 N N . ASP C 3 58 ? 38.461 85.607 62.352 1.00 38.37 57 ASP N N 1
ATOM 2664 C CA . ASP C 3 58 ? 38.149 86.957 61.857 1.00 39.22 57 ASP N CA 1
ATOM 2665 C C . ASP C 3 58 ? 38.520 87.825 63.028 1.00 41.98 57 ASP N C 1
ATOM 2666 O O . ASP C 3 58 ? 38.048 87.666 64.153 1.00 41.20 57 ASP N O 1
ATOM 2671 N N . THR C 3 59 ? 39.450 88.703 62.745 1.00 47.91 58 THR N N 1
ATOM 2672 C CA . THR C 3 59 ? 39.978 89.622 63.711 1.00 52.91 58 THR N CA 1
ATOM 2673 C C . THR C 3 59 ? 38.899 90.406 64.532 1.00 53.48 58 THR N C 1
ATOM 2674 O O . THR C 3 59 ? 38.991 90.442 65.772 1.00 55.34 58 THR N O 1
ATOM 2678 N N . VAL C 3 60 ? 37.905 90.999 63.817 1.00 51.67 59 VAL N N 1
ATOM 2679 C CA . VAL C 3 60 ? 36.769 91.863 64.308 1.00 45.94 59 VAL N CA 1
ATOM 2680 C C . VAL C 3 60 ? 35.598 91.210 65.020 1.00 45.90 59 VAL N C 1
ATOM 2681 O O . VAL C 3 60 ? 35.208 91.647 66.111 1.00 46.87 59 VAL N O 1
ATOM 2685 N N . ILE C 3 61 ? 34.947 90.287 64.305 1.00 46.02 60 ILE N N 1
ATOM 2686 C CA . ILE C 3 61 ? 33.850 89.487 64.835 1.00 47.83 60 ILE N CA 1
ATOM 2687 C C . ILE C 3 61 ? 34.762 88.423 65.475 1.00 51.34 60 ILE N C 1
ATOM 2688 O O . ILE C 3 61 ? 35.498 87.709 64.769 1.00 58.34 60 ILE N O 1
ATOM 2693 N N . GLY C 3 62 ? 34.777 88.302 66.793 1.00 49.87 61 GLY N N 1
ATOM 2694 C CA . GLY C 3 62 ? 35.726 87.345 67.340 1.00 46.47 61 GLY N CA 1
ATOM 2695 C C . GLY C 3 62 ? 35.489 85.911 66.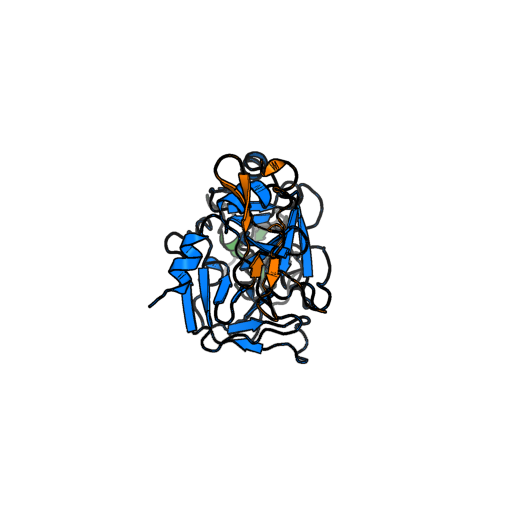932 1.00 43.85 61 GLY N C 1
ATOM 2696 O O . GLY C 3 62 ? 35.207 85.076 67.813 1.00 49.00 61 GLY N O 1
ATOM 2697 N N . ASP C 3 63 ? 35.614 85.564 65.660 1.00 35.00 62 ASP N N 1
ATOM 2698 C CA . ASP C 3 63 ? 35.290 84.196 65.399 1.00 33.75 62 ASP N CA 1
ATOM 2699 C C . ASP C 3 63 ? 36.181 83.476 64.475 1.00 36.37 62 ASP N C 1
ATOM 2700 O O . ASP C 3 63 ? 37.031 84.085 63.846 1.00 38.22 62 ASP N O 1
ATOM 2705 N N . CYS C 3 64 ? 35.997 82.161 64.419 1.00 35.89 63 CYS N N 1
ATOM 2706 C CA . CYS C 3 64 ? 36.818 81.299 63.578 1.00 37.41 63 CYS N CA 1
ATOM 2707 C C . CYS C 3 64 ? 35.957 80.889 62.418 1.00 36.92 63 CYS N C 1
ATOM 2708 O O . CYS C 3 64 ? 35.078 80.026 62.563 1.00 39.99 63 CYS N O 1
ATOM 2711 N N . VAL C 3 65 ? 36.238 81.476 61.265 1.00 34.40 64 VAL N N 1
ATOM 2712 C CA . VAL C 3 65 ? 35.448 81.252 60.057 1.00 30.66 64 VAL N CA 1
ATOM 2713 C C . VAL C 3 65 ? 36.300 80.510 59.086 1.00 30.95 64 VAL N C 1
ATOM 2714 O O . VAL C 3 65 ? 37.428 80.188 59.425 1.00 30.36 64 VAL N O 1
ATOM 2718 N N . ARG C 3 66 ? 35.764 80.233 57.898 1.00 35.35 65 ARG N N 1
ATOM 2719 C CA . ARG C 3 66 ? 36.564 79.612 56.828 1.00 42.31 65 ARG N CA 1
ATOM 2720 C C . ARG C 3 66 ? 37.483 80.732 56.405 1.00 43.58 65 ARG N C 1
ATOM 2721 O O . ARG C 3 66 ? 37.408 81.816 56.970 1.00 41.46 65 ARG N O 1
ATOM 2729 N N . GLU C 3 67 ? 38.323 80.517 55.399 1.00 47.52 66 GLU N N 1
ATOM 2730 C CA . GLU C 3 67 ? 39.233 81.599 55.039 1.00 53.09 66 GLU N CA 1
ATOM 2731 C C . GLU C 3 67 ? 38.518 82.746 54.345 1.00 52.38 66 GLU N C 1
ATOM 2732 O O . GLU C 3 67 ? 38.586 83.924 54.732 1.00 52.52 66 GLU N O 1
ATOM 2738 N N . GLU C 3 68 ? 37.795 82.368 53.316 1.00 53.14 67 GLU N N 1
ATOM 2739 C CA . GLU C 3 68 ? 37.063 83.312 52.510 1.00 52.70 67 GLU N CA 1
ATOM 2740 C C . GLU C 3 68 ? 36.061 84.181 53.252 1.00 49.26 67 GLU N C 1
ATOM 2741 O O . GLU C 3 68 ? 35.339 84.940 52.615 1.00 52.32 67 GLU N O 1
ATOM 2747 N N . GLU C 3 69 ? 35.980 84.101 54.569 1.00 44.11 68 GLU N N 1
ATOM 2748 C CA . GLU C 3 69 ? 34.978 84.920 55.210 1.00 39.11 68 GLU N CA 1
ATOM 2749 C C . GLU C 3 69 ? 35.567 85.896 56.184 1.00 37.18 68 GLU N C 1
ATOM 2750 O O . GLU C 3 69 ? 34.946 86.231 57.195 1.00 33.89 68 GLU N O 1
ATOM 2756 N N . CYS C 3 70 ? 36.748 86.402 55.885 1.00 37.71 69 CYS N N 1
ATOM 2757 C CA . CYS C 3 70 ? 37.358 87.332 56.841 1.00 44.62 69 CYS N CA 1
ATOM 2758 C C . CYS C 3 70 ? 37.023 88.873 56.572 1.00 46.01 69 CYS N C 1
ATOM 2759 O O . CYS C 3 70 ? 37.922 89.619 56.162 1.00 48.01 69 CYS N O 1
ATOM 2762 N N . ASP C 3 71 ? 35.805 89.386 56.885 1.00 46.00 70 ASP N N 1
ATOM 2763 C CA . ASP C 3 71 ? 35.457 90.780 56.410 1.00 42.08 70 ASP N CA 1
ATOM 2764 C C . ASP C 3 71 ? 34.280 91.693 56.906 1.00 37.10 70 ASP N C 1
ATOM 2765 O O . ASP C 3 71 ? 33.332 91.9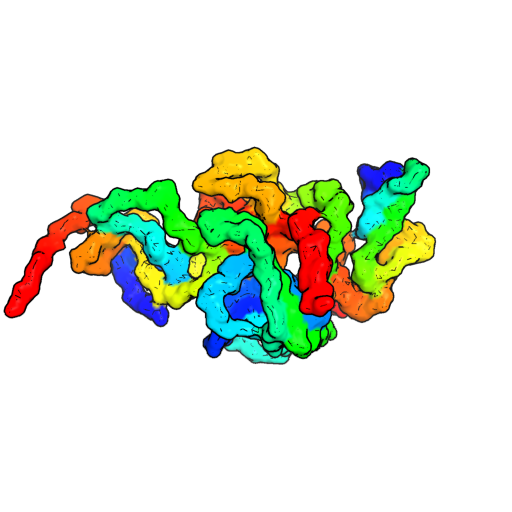85 56.167 1.00 28.43 70 ASP N O 1
ATOM 2770 N N . GLN C 3 72 ? 34.380 92.212 58.115 1.00 36.11 71 GLN N N 1
ATOM 2771 C CA . GLN C 3 72 ? 33.321 93.080 58.608 1.00 37.87 71 GLN N CA 1
ATOM 2772 C C . GLN C 3 72 ? 33.880 94.349 59.302 1.00 39.24 71 GLN N C 1
ATOM 2773 O O . GLN C 3 72 ? 34.776 94.289 60.125 1.00 38.82 71 GLN N O 1
ATOM 2779 N N . HIS C 3 73 ? 33.306 95.495 58.987 1.00 41.76 72 HIS N N 1
ATOM 2780 C CA . HIS C 3 73 ? 33.801 96.765 59.470 1.00 43.84 72 HIS N CA 1
ATOM 2781 C C . HIS C 3 73 ? 33.106 97.329 60.668 1.00 44.57 72 HIS N C 1
ATOM 2782 O O . HIS C 3 73 ? 31.906 97.513 60.722 1.00 40.44 72 HIS N O 1
ATOM 2789 N N . GLU C 3 74 ? 33.918 97.665 61.632 1.00 51.11 73 GLU N N 1
ATOM 2790 C CA . GLU C 3 74 ? 33.399 98.149 62.869 1.00 59.82 73 GLU N CA 1
ATOM 2791 C C . GLU C 3 74 ? 33.521 99.617 63.131 1.00 65.35 73 GLU N C 1
ATOM 2792 O O . GLU C 3 74 ? 34.432 100.271 62.624 1.00 69.04 73 GLU N O 1
ATOM 2798 N N . ILE C 3 75 ? 32.596 100.104 63.960 1.00 70.08 74 ILE N N 1
ATOM 2799 C CA . ILE C 3 75 ? 32.500 101.491 64.417 1.00 73.58 74 ILE N CA 1
ATOM 2800 C C . ILE C 3 75 ? 31.531 101.487 65.610 1.00 77.77 74 ILE N C 1
ATOM 2801 O O . ILE C 3 75 ? 30.572 100.702 65.663 1.00 76.91 74 ILE N O 1
ATOM 2806 N N . ILE C 3 76 ? 31.790 102.377 66.560 1.00 82.09 75 ILE N N 1
ATOM 2807 C CA . ILE C 3 76 ? 30.981 102.475 67.764 1.00 86.61 75 ILE N CA 1
ATOM 2808 C C . ILE C 3 76 ? 30.204 103.803 67.807 1.00 91.07 75 ILE N C 1
ATOM 2809 O O . ILE C 3 76 ? 30.471 104.699 66.994 1.00 95.33 75 ILE N O 1
ATOM 2814 N N . HIS C 3 77 ? 29.239 103.928 68.727 1.00 92.74 76 HIS N N 1
ATOM 2815 C CA . HIS C 3 77 ? 28.459 105.175 68.867 1.00 93.61 76 HIS N CA 1
ATOM 2816 C C . HIS C 3 77 ? 28.198 105.709 70.307 1.00 96.09 76 HIS N C 1
ATOM 2817 O O . HIS C 3 77 ? 27.723 106.880 70.388 1.00 96.29 76 HIS N O 1
#

Secondary structure (DSSP, 8-state):
-BSSEEPPTTTSTTEEEEE-TTS-EEEEEEEEETTEEEE-GGGG-S-S--EEEES-SBSS---SS-EEEEEEEEEE-TT--TTT-TT--EEEEESS----BTTB---B---HHHIIIIITTSSEEEEEES--SSTTSPPPSB-EEEEEEB--HHHHHHH-SS---TTEEEES-SSSS-B--TT-TT-EEEEEETTEEEEEEEEEE-SSSS-TT--EEEEEGGGSHHHHHHHTT--/-TTTTTTT-SS-EEEETTEEEE---BTEEE-TTSS-EEESSSS-TT--S--/-----TTEEEETT-TTGGGPPBSS----SS--GGGGB-S--S--EEEEPSS-EEETTTTEEE-GGG--------

Nearest PDB structures (foldseek):
  2p3f-assembly1_N  TM=1.014E+00  e=2.353E-16  Ancylostoma caninum
  7wpq-assembly1_C  TM=5.315E-01  e=4.567E+00  Homo sapiens
  2p3f-assembly1_L  TM=1.020E+00  e=8.779E-12  Homo sapiens
  2ra0-assembly1_L  TM=9.555E-01  e=5.174E-10  Homo sapiens
  2y5f-assembly1_L  TM=9.584E-01  e=9.169E-10  Homo sapiens

Radius of gyration: 21.61 Å; Cα contacts (8 Å, |Δi|>4): 975; chains: 3; bounding box: 63×70×50 Å

Solvent-accessible surface area: 17213 Å² total; per-residue (Å²): 0,9,28,34,90,80,3,142,57,0,48,10,0,7,10,0,5,0,3,27,93,109,94,100,28,11,0,4,0,0,0,8,10,81,50,16,0,0,0,0,2,12,0,9,133,65,86,119,162,27,82,0,28,0,10,12,74,14,52,137,108,154,103,69,29,35,29,72,15,66,20,82,50,50,36,99,21,145,155,44,36,99,97,28,6,22,25,1,0,0,0,0,55,0,118,61,58,6,87,32,55,62,14,0,1,9,1,3,44,7,57,118,86,4,0,67,72,29,0,35,87,61,170,22,0,31,0,3,3,14,0,0,56,85,23,62,15,125,54,15,49,102,7,26,25,2,86,0,28,38,29,88,65,92,42,2,86,140,24,25,73,31,94,12,30,122,26,1,15,4,0,5,50,80,69,114,99,31,4,0,0,4,6,1,0,0,0,0,0,2,0,113,20,97,78,3,14,0,0,0,0,0,0,0,1,0,27,11,4,5,99,142,31,35,36,0,3,0,1,32,0,1,37,7,24,155,49,0,81,145,8,52,144,72,288,135,18,102,128,74,14,5,76,0,44,2,15,4,53,85,106,171,145,60,35,54,11,37,30,6,190,33,17,73,61,19,157,96,27,71,24,15,88,53,86,32,116,63,17,12,0,58,37,4,148,145,146,65,165,28,33,166,34,30,25,33,0,14,0,3,0,40,73,63,46,24,49,118,5,129,77,141,112,99,184,94,62,59,26,41,9,5,2,1,0,17,26,84,99,32,24,15,5,12,95,102,48,25,55,28,5,103,71,74,63,51,4,19,126,89,134,91,44,110,105,164,99,124,156,226